Protein AF-A0A9Q1J9S3-F1 (afdb_monomer)

Solvent-accessible surface area (backbone atoms only — not comparable to full-atom values): 13781 Å² total; per-residue (Å²): 106,80,64,58,54,52,50,54,52,49,53,54,51,50,53,49,52,52,50,53,48,52,51,51,52,51,52,50,54,53,50,55,52,48,54,52,51,51,53,51,50,51,52,54,52,51,55,49,54,52,52,52,53,53,49,51,53,52,52,52,58,49,52,60,47,52,60,53,48,56,57,52,52,53,54,56,53,52,58,60,62,60,75,73,72,80,82,82,87,88,89,86,88,84,88,88,87,86,89,80,91,86,89,88,90,92,89,87,86,88,88,84,84,77,84,55,74,62,58,75,73,62,47,86,82,82,77,79,72,97,57,79,82,72,48,72,65,57,53,52,52,51,46,51,53,58,54,71,73,49,80,80,78,60,93,88,57,60,66,70,58,54,37,64,73,40,32,87,80,31,62,69,57,33,59,50,48,60,61,59,72,67,51,75,96,54,71,63,70,58,50,52,56,49,48,56,51,47,51,55,56,50,51,54,54,54,53,54,56,53,67,70,67,72,61,88,86,72,133

Secondary structure (DSSP, 8-state):
-HHHHHHHHHHHHHHHHHHHHHHHHHHHHHHHHHHHHHHHHHHHHHHHHHHHHHHHHHHHHHHHHHHHHHHHHHHHHHHHHHTT-----------------------------PPPTHHHHHGGGGS---SPPPPHHHHHHHHHHHHHTSPPPPTTS-HHHHHHHTTTT-HHHHHHHHHHTTS-S-THHHHHHHHHHHHHHHHHHHHHHHHHH------

Structure (mmCIF, N/CA/C/O backbone):
data_AF-A0A9Q1J9S3-F1
#
_entry.id   AF-A0A9Q1J9S3-F1
#
loop_
_atom_site.group_PDB
_atom_site.id
_atom_site.type_symbol
_atom_site.label_atom_id
_atom_site.label_alt_id
_atom_site.label_comp_id
_atom_site.label_asym_id
_atom_site.label_entity_id
_atom_site.label_seq_id
_atom_site.pdbx_PDB_ins_code
_atom_site.Cartn_x
_atom_site.Cartn_y
_atom_site.Cartn_z
_atom_site.occupancy
_atom_site.B_iso_or_equiv
_atom_site.auth_seq_id
_atom_site.auth_comp_id
_atom_site.auth_asym_id
_atom_site.auth_atom_id
_atom_site.pdbx_PDB_model_num
ATOM 1 N N . MET A 1 1 ? -24.410 -3.441 49.643 1.00 78.19 1 MET A N 1
ATOM 2 C CA . MET A 1 1 ? -23.092 -3.958 50.084 1.00 78.19 1 MET A CA 1
ATOM 3 C C . MET A 1 1 ? -22.566 -5.152 49.285 1.00 78.19 1 MET A C 1
ATOM 5 O O . MET A 1 1 ? -21.730 -4.930 48.429 1.00 78.19 1 MET A O 1
ATOM 9 N N . ARG A 1 2 ? -22.991 -6.417 49.484 1.00 89.06 2 ARG A N 1
ATOM 10 C CA . ARG A 1 2 ? -22.347 -7.553 48.763 1.00 89.06 2 ARG A CA 1
ATOM 11 C C . ARG A 1 2 ? -22.512 -7.532 47.234 1.00 89.06 2 ARG A C 1
ATOM 13 O O . ARG A 1 2 ? -21.641 -8.046 46.545 1.00 89.06 2 ARG A O 1
ATOM 20 N N . LYS A 1 3 ? -23.624 -6.993 46.719 1.00 91.06 3 LYS A N 1
ATOM 21 C CA . LYS A 1 3 ? -23.856 -6.846 45.270 1.00 91.06 3 LYS A CA 1
ATOM 22 C C . LYS A 1 3 ? -22.952 -5.764 44.672 1.00 91.06 3 LYS A C 1
ATOM 24 O O . LYS A 1 3 ? -22.181 -6.079 43.782 1.00 91.06 3 LYS A O 1
ATOM 29 N N . GLU A 1 4 ? -22.947 -4.574 45.270 1.00 92.06 4 GLU A N 1
ATOM 30 C CA . GLU A 1 4 ? -22.066 -3.457 44.880 1.00 92.06 4 GLU A CA 1
ATOM 31 C C . GLU A 1 4 ? -20.581 -3.845 44.886 1.00 92.06 4 GLU A C 1
ATOM 33 O O . GLU A 1 4 ? -19.854 -3.499 43.968 1.00 92.06 4 GLU A O 1
ATOM 38 N N . ILE A 1 5 ? -20.123 -4.622 45.877 1.00 93.38 5 ILE A N 1
ATOM 39 C CA . ILE A 1 5 ? -18.726 -5.090 45.917 1.00 93.38 5 ILE A CA 1
ATOM 40 C C . ILE A 1 5 ? -18.394 -5.971 44.702 1.00 93.38 5 ILE A C 1
ATOM 42 O O . ILE A 1 5 ? -17.305 -5.852 44.151 1.00 93.38 5 ILE A O 1
ATOM 46 N N . LYS A 1 6 ? -19.311 -6.847 44.273 1.00 95.50 6 LYS A N 1
ATOM 47 C CA . LYS A 1 6 ? -19.089 -7.701 43.094 1.00 95.50 6 LYS A CA 1
ATOM 48 C C . LYS A 1 6 ? -19.119 -6.906 41.792 1.00 95.50 6 LYS A C 1
ATOM 50 O O . LYS A 1 6 ? -18.375 -7.231 40.876 1.00 95.50 6 LYS A O 1
ATOM 55 N N . GLU A 1 7 ? -19.970 -5.893 41.727 1.00 95.25 7 GLU A N 1
ATOM 56 C CA . GLU A 1 7 ? -20.102 -5.011 40.569 1.00 95.25 7 GLU A CA 1
ATOM 57 C C . GLU A 1 7 ? -18.827 -4.189 40.368 1.00 95.25 7 GLU A C 1
ATOM 59 O O . GLU A 1 7 ? -18.196 -4.293 39.321 1.00 95.25 7 GLU A O 1
ATOM 64 N N . LEU A 1 8 ? -18.329 -3.553 41.433 1.00 94.25 8 LEU A N 1
ATOM 65 C CA . LEU A 1 8 ? -17.044 -2.849 41.417 1.00 94.25 8 LEU A CA 1
ATOM 66 C C . LEU A 1 8 ? -15.865 -3.774 41.077 1.00 94.25 8 LEU A C 1
ATOM 68 O O . LEU A 1 8 ? -14.929 -3.366 40.396 1.00 94.25 8 LEU A O 1
ATOM 72 N N . GLN A 1 9 ? -15.882 -5.033 41.527 1.00 95.06 9 GLN A N 1
ATOM 73 C CA . GLN A 1 9 ? -14.851 -6.006 41.145 1.00 95.06 9 GLN A CA 1
ATOM 74 C C . GLN A 1 9 ? -14.889 -6.344 39.649 1.00 95.06 9 GLN A C 1
ATOM 76 O O . GLN A 1 9 ? -13.830 -6.536 39.053 1.00 95.06 9 GLN A O 1
ATOM 81 N N . SER A 1 10 ? -16.080 -6.405 39.050 1.00 95.12 10 SER A N 1
ATOM 82 C CA . SER A 1 10 ? -16.244 -6.632 37.612 1.00 95.12 10 SER A CA 1
ATOM 83 C C . SER A 1 10 ? -15.748 -5.436 36.803 1.00 95.12 10 SER A C 1
ATOM 85 O O . SER A 1 10 ? -14.963 -5.623 35.878 1.00 95.12 10 SER A O 1
ATOM 87 N N . GLU A 1 11 ? -16.133 -4.219 37.195 1.00 96.31 11 GLU A N 1
ATOM 88 C CA . GLU A 1 11 ? -15.684 -2.976 36.551 1.00 96.31 11 GLU A CA 1
ATOM 89 C C . GLU A 1 11 ? -14.157 -2.830 36.610 1.00 96.31 11 GLU A C 1
ATOM 91 O O . GLU A 1 11 ? -13.514 -2.470 35.626 1.00 96.31 11 GLU A O 1
ATOM 96 N N . VAL A 1 12 ? -13.538 -3.189 37.740 1.00 96.25 12 VAL A N 1
ATOM 97 C CA . VAL A 1 12 ? -12.075 -3.165 37.884 1.00 96.25 12 VAL A CA 1
ATOM 98 C C . VAL A 1 12 ? -11.383 -4.159 36.945 1.00 96.25 12 VAL A C 1
ATOM 100 O O . VAL A 1 12 ? -10.305 -3.852 36.432 1.00 96.25 12 VAL A O 1
ATOM 103 N N . GLU A 1 13 ? -11.945 -5.348 36.716 1.00 96.19 13 GLU A N 1
ATOM 104 C CA . GLU A 1 13 ? -11.368 -6.303 35.759 1.00 96.19 13 GLU A CA 1
ATOM 105 C C . GLU A 1 13 ? -11.588 -5.875 34.305 1.00 96.19 13 GLU A C 1
ATOM 107 O O . GLU A 1 13 ? -10.675 -6.014 33.489 1.00 96.19 13 GLU A O 1
ATOM 112 N N . GLU A 1 14 ? -12.734 -5.273 33.993 1.00 96.50 14 GLU A N 1
ATOM 113 C CA . GLU A 1 14 ? -12.995 -4.685 32.679 1.00 96.50 14 GLU A CA 1
ATOM 114 C C . GLU A 1 14 ? -11.998 -3.565 32.367 1.00 96.50 14 GLU A C 1
ATOM 116 O O . GLU A 1 14 ? -11.321 -3.608 31.340 1.00 96.50 14 GLU A O 1
ATOM 121 N N . TRP A 1 15 ? -11.792 -2.630 33.298 1.00 95.56 15 TRP A N 1
ATOM 122 C CA . TRP A 1 15 ? -10.817 -1.549 33.130 1.00 95.56 15 TRP A CA 1
ATOM 123 C C . TRP A 1 15 ? -9.380 -2.065 33.027 1.00 95.56 15 TRP A C 1
ATOM 125 O O . TRP A 1 15 ? -8.554 -1.489 32.316 1.00 95.56 15 TRP A O 1
ATOM 135 N N . LYS A 1 16 ? -9.046 -3.173 33.699 1.00 96.31 16 LYS A N 1
ATOM 136 C CA . LYS A 1 16 ? -7.740 -3.826 33.522 1.00 96.31 16 LYS A CA 1
ATOM 137 C C . LYS A 1 16 ? -7.588 -4.414 32.124 1.00 96.31 16 LYS A C 1
ATOM 139 O O . LYS A 1 16 ? -6.506 -4.294 31.549 1.00 96.31 16 LYS A O 1
ATOM 144 N N . GLU A 1 17 ? -8.614 -5.069 31.591 1.00 96.56 17 GLU A N 1
ATOM 145 C CA . GLU A 1 17 ? -8.604 -5.609 30.227 1.00 96.56 17 GLU A CA 1
ATOM 146 C C . GLU A 1 17 ? -8.525 -4.491 29.183 1.00 96.56 17 GLU A C 1
ATOM 148 O O . GLU A 1 17 ? -7.692 -4.562 28.274 1.00 96.56 17 GLU A O 1
ATOM 153 N N . GLU A 1 18 ? -9.298 -3.421 29.364 1.00 95.50 18 GLU A N 1
ATOM 154 C CA . GLU A 1 18 ? -9.275 -2.238 28.505 1.00 95.50 18 GLU A CA 1
ATOM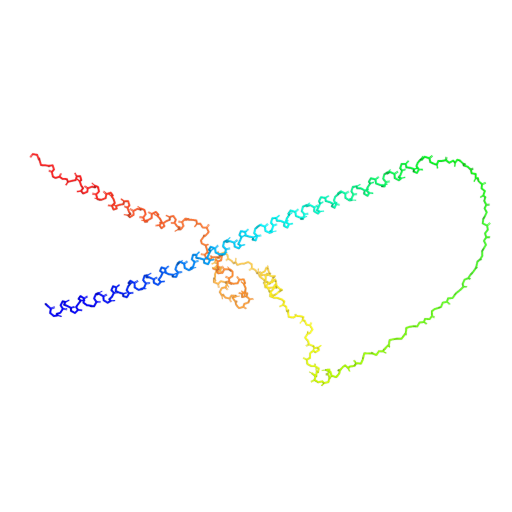 155 C C . GLU A 1 18 ? -7.893 -1.572 28.516 1.00 95.50 18 GLU A C 1
ATOM 157 O O . GLU A 1 18 ? -7.290 -1.358 27.463 1.00 95.50 18 GLU A O 1
ATOM 162 N N . TYR A 1 19 ? -7.303 -1.375 29.697 1.00 92.88 19 TYR A N 1
ATOM 163 C CA . TYR A 1 19 ? -5.947 -0.843 29.825 1.00 92.88 19 TYR A CA 1
ATOM 164 C C . TYR A 1 19 ? -4.891 -1.748 29.167 1.00 92.88 19 TYR A C 1
ATOM 166 O O . TYR A 1 19 ? -3.978 -1.274 28.482 1.00 92.88 19 TYR A O 1
ATOM 174 N N . ARG A 1 20 ? -4.993 -3.076 29.337 1.00 96.69 20 ARG A N 1
ATOM 175 C CA . ARG A 1 20 ? -4.100 -4.037 28.660 1.00 96.69 20 ARG A CA 1
ATOM 176 C C . ARG A 1 20 ? -4.254 -3.950 27.146 1.00 96.69 20 ARG A C 1
ATOM 178 O O . ARG A 1 20 ? -3.252 -4.034 26.432 1.00 96.69 20 ARG A O 1
ATOM 185 N N . PHE A 1 21 ? -5.482 -3.807 26.657 1.00 96.06 21 PHE A N 1
ATOM 186 C CA . PHE A 1 21 ? -5.765 -3.654 25.240 1.00 96.06 21 PHE A CA 1
ATOM 187 C C . PHE A 1 21 ? -5.155 -2.365 24.695 1.00 96.06 21 PHE A C 1
ATOM 189 O O . PHE A 1 21 ? -4.379 -2.429 23.741 1.00 96.06 21 PHE A O 1
ATOM 196 N N . GLU A 1 22 ? -5.399 -1.230 25.346 1.00 93.31 22 GLU A N 1
ATOM 197 C CA . GLU A 1 22 ? -4.837 0.058 24.946 1.00 93.31 22 GLU A CA 1
ATOM 198 C C . GLU A 1 22 ? -3.302 0.012 24.919 1.00 93.31 22 GLU A C 1
ATOM 200 O O . GLU A 1 22 ? -2.667 0.438 23.951 1.00 93.31 22 GLU A O 1
ATOM 205 N N . LYS A 1 23 ? -2.679 -0.601 25.933 1.00 94.75 23 LYS A N 1
ATOM 206 C CA . LYS A 1 23 ? -1.223 -0.784 25.985 1.00 94.75 23 LYS A CA 1
ATOM 207 C C . LYS A 1 23 ? -0.701 -1.620 24.814 1.00 94.75 23 LYS A C 1
ATOM 209 O O . LYS A 1 23 ? 0.323 -1.261 24.232 1.00 94.75 23 LYS A O 1
ATOM 214 N N . ARG A 1 24 ? -1.388 -2.708 24.441 1.00 95.50 24 ARG A N 1
ATOM 215 C CA . ARG A 1 24 ? -1.025 -3.518 23.261 1.00 95.50 24 ARG A CA 1
ATOM 216 C C . ARG A 1 24 ? -1.111 -2.698 21.977 1.00 95.50 24 ARG A C 1
ATOM 218 O O . ARG A 1 24 ? -0.186 -2.763 21.171 1.00 95.50 24 ARG A O 1
ATOM 225 N N . GLN A 1 25 ? -2.167 -1.900 21.814 1.00 90.31 25 GLN A N 1
ATOM 226 C CA . GLN A 1 25 ? -2.320 -1.036 20.640 1.00 90.31 25 GLN A CA 1
ATOM 227 C C . GLN A 1 25 ? -1.216 0.021 20.566 1.00 90.31 25 GLN A C 1
ATOM 229 O O . GLN A 1 25 ? -0.595 0.185 19.518 1.00 90.31 25 GLN A O 1
ATOM 234 N N . ARG A 1 26 ? -0.889 0.674 21.688 1.00 94.12 26 ARG A N 1
ATOM 235 C CA . ARG A 1 26 ? 0.220 1.640 21.749 1.00 94.12 26 ARG A CA 1
ATOM 236 C C . ARG A 1 26 ? 1.560 1.002 21.392 1.00 94.12 26 ARG A C 1
ATOM 238 O O . ARG A 1 26 ? 2.310 1.579 20.613 1.00 94.12 26 ARG A O 1
ATOM 245 N N . ILE A 1 27 ? 1.862 -0.187 21.920 1.00 94.75 27 ILE A N 1
ATOM 246 C CA . ILE A 1 27 ? 3.102 -0.910 21.588 1.00 94.75 27 ILE A CA 1
ATOM 247 C C . ILE A 1 27 ? 3.155 -1.231 20.093 1.00 94.75 27 ILE A C 1
ATOM 249 O O . ILE A 1 27 ? 4.186 -1.014 19.459 1.00 94.75 27 ILE A O 1
ATOM 253 N N . LYS A 1 28 ? 2.042 -1.702 19.522 1.00 95.50 28 LYS A N 1
ATOM 254 C CA . LYS A 1 28 ? 1.954 -1.996 18.092 1.00 95.50 28 LYS A CA 1
ATOM 255 C C . LYS A 1 28 ? 2.222 -0.745 17.249 1.00 95.50 28 LYS A C 1
ATOM 257 O O . LYS A 1 28 ? 3.099 -0.782 16.395 1.00 95.50 28 LYS A O 1
ATOM 262 N N . ALA A 1 29 ? 1.569 0.372 17.568 1.00 93.62 29 ALA A N 1
ATOM 263 C CA . ALA A 1 29 ? 1.769 1.645 16.876 1.00 93.62 29 ALA A CA 1
ATOM 264 C C . ALA A 1 29 ? 3.219 2.159 16.977 1.00 93.62 29 ALA A C 1
ATOM 266 O O . ALA A 1 29 ? 3.768 2.684 16.011 1.00 93.62 29 ALA A O 1
ATOM 267 N N . VAL A 1 30 ? 3.874 1.989 18.132 1.00 96.56 30 VAL A N 1
ATOM 268 C CA . VAL A 1 30 ? 5.287 2.368 18.312 1.00 96.56 30 VAL A CA 1
ATOM 269 C C . VAL A 1 30 ? 6.217 1.510 17.449 1.00 96.56 30 VAL A C 1
ATOM 271 O O . VAL A 1 30 ? 7.183 2.037 16.894 1.00 96.56 30 VAL A O 1
ATOM 274 N N . ASN A 1 31 ? 5.938 0.211 17.318 1.00 94.50 31 ASN A N 1
ATOM 275 C CA . ASN A 1 31 ? 6.712 -0.680 16.452 1.00 94.50 31 ASN A CA 1
ATOM 276 C C . ASN A 1 31 ? 6.507 -0.341 14.971 1.00 94.50 31 ASN A C 1
ATOM 278 O O . ASN A 1 31 ? 7.490 -0.168 14.259 1.00 94.50 31 ASN A O 1
ATOM 282 N N . GLU A 1 32 ? 5.265 -0.131 14.536 1.00 96.06 32 GLU A N 1
ATOM 283 C CA . GLU A 1 32 ? 4.953 0.304 13.166 1.00 96.06 32 GLU A CA 1
ATOM 284 C C . GLU A 1 32 ? 5.656 1.633 12.825 1.00 96.06 32 GLU A C 1
ATOM 286 O O . GLU A 1 32 ? 6.234 1.794 11.749 1.00 96.06 32 GLU A O 1
ATOM 291 N N . LEU A 1 33 ? 5.704 2.581 13.770 1.00 95.00 33 LEU A N 1
ATOM 292 C CA . LEU A 1 33 ? 6.426 3.843 13.587 1.00 95.00 33 LEU A CA 1
ATOM 293 C C . LEU A 1 33 ? 7.944 3.641 13.458 1.00 95.00 33 LEU A C 1
ATOM 295 O O . LEU A 1 33 ? 8.606 4.378 12.723 1.00 95.00 33 LEU A O 1
ATOM 299 N N . ARG A 1 34 ? 8.516 2.677 14.187 1.00 95.06 34 ARG A N 1
ATOM 300 C CA . ARG A 1 34 ? 9.938 2.320 14.076 1.00 95.06 34 ARG A CA 1
ATOM 301 C C . ARG A 1 34 ? 10.242 1.752 12.694 1.00 95.06 34 ARG A C 1
ATOM 303 O O . ARG A 1 34 ? 11.163 2.246 12.051 1.00 95.06 34 ARG A O 1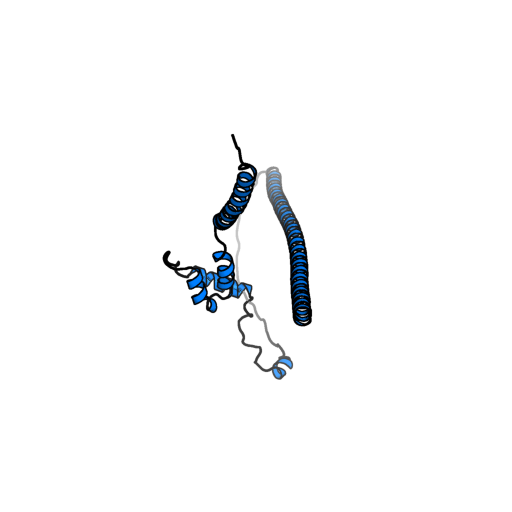
ATOM 310 N N . GLU A 1 35 ? 9.446 0.794 12.232 1.00 96.50 35 GLU A N 1
ATOM 311 C CA . GLU A 1 35 ? 9.588 0.199 10.898 1.00 96.50 35 GLU A CA 1
ATOM 312 C C . GLU A 1 35 ? 9.512 1.276 9.808 1.00 96.50 35 GLU A C 1
ATOM 314 O O . GLU A 1 35 ? 10.353 1.335 8.911 1.00 96.50 35 GLU A O 1
ATOM 319 N N . TRP A 1 36 ? 8.570 2.214 9.930 1.00 94.56 36 TRP A N 1
ATOM 320 C CA . TRP A 1 36 ? 8.443 3.311 8.974 1.00 94.56 36 TRP A CA 1
ATOM 321 C C . TRP A 1 36 ? 9.656 4.254 8.976 1.00 94.56 36 TRP A C 1
ATOM 323 O O . TRP A 1 36 ? 10.090 4.723 7.921 1.00 94.56 36 TRP A O 1
ATOM 333 N N . LYS A 1 37 ? 10.255 4.511 10.147 1.00 94.81 37 LYS A N 1
ATOM 334 C CA . LYS A 1 37 ? 11.500 5.291 10.251 1.00 94.81 37 LYS A CA 1
ATOM 335 C C . LYS A 1 37 ? 12.674 4.584 9.582 1.00 94.81 37 LYS A C 1
ATOM 337 O O . LYS A 1 37 ? 13.456 5.247 8.902 1.00 94.81 37 LYS A O 1
ATOM 342 N N . GLU A 1 38 ? 12.791 3.272 9.758 1.00 97.06 38 GLU A N 1
ATOM 343 C CA . GLU A 1 38 ? 13.818 2.460 9.098 1.00 97.06 38 GLU A CA 1
ATOM 344 C C . GLU A 1 38 ? 13.643 2.500 7.577 1.00 97.06 38 GLU A C 1
ATOM 346 O O . GLU A 1 38 ? 14.587 2.815 6.854 1.00 97.06 38 GLU A O 1
ATOM 351 N N . MET A 1 39 ? 12.414 2.317 7.086 1.00 95.19 39 MET A N 1
ATOM 352 C CA . MET A 1 39 ? 12.106 2.442 5.660 1.00 95.19 39 MET A CA 1
ATOM 353 C C . MET A 1 39 ? 12.457 3.826 5.105 1.00 95.19 39 MET A C 1
ATOM 355 O O . MET A 1 39 ? 13.058 3.931 4.036 1.00 95.19 39 MET A O 1
ATOM 359 N N . ASN A 1 40 ? 12.109 4.899 5.818 1.00 95.38 40 ASN A N 1
ATOM 360 C CA . ASN A 1 40 ? 12.420 6.251 5.365 1.00 95.38 40 ASN A CA 1
ATOM 361 C C . ASN A 1 40 ? 13.935 6.505 5.317 1.00 95.38 40 ASN A C 1
ATOM 363 O O . ASN A 1 40 ? 14.422 7.153 4.392 1.00 95.38 40 ASN A O 1
ATOM 367 N N . ASN A 1 41 ? 14.695 5.955 6.269 1.00 96.81 41 ASN A N 1
ATOM 368 C CA . ASN A 1 41 ? 16.155 6.014 6.239 1.00 96.81 41 ASN A CA 1
ATOM 369 C C . ASN A 1 41 ? 16.715 5.329 4.980 1.00 96.81 41 ASN A C 1
ATOM 371 O O . ASN A 1 41 ? 17.492 5.944 4.247 1.00 96.81 41 ASN A O 1
ATOM 375 N N . LEU A 1 42 ? 16.241 4.118 4.667 1.00 96.69 42 LEU A N 1
ATOM 376 C CA . LEU A 1 42 ? 16.642 3.393 3.457 1.00 96.69 42 LEU A CA 1
ATOM 377 C C . LEU A 1 42 ? 16.313 4.174 2.178 1.00 96.69 42 LEU A C 1
ATOM 379 O O . LEU A 1 42 ? 17.134 4.234 1.265 1.00 96.69 42 LEU A O 1
ATOM 383 N N . ILE A 1 43 ? 15.145 4.824 2.114 1.00 94.69 43 ILE A N 1
ATOM 384 C CA . ILE A 1 43 ? 14.760 5.677 0.977 1.00 94.69 43 ILE A CA 1
ATOM 385 C C . ILE A 1 43 ? 15.739 6.843 0.808 1.00 94.69 43 ILE A C 1
ATOM 387 O O . ILE A 1 43 ? 16.117 7.171 -0.318 1.00 94.69 43 ILE A O 1
ATOM 391 N N . VAL A 1 44 ? 16.153 7.480 1.905 1.00 94.62 44 VAL A N 1
ATOM 392 C CA . VAL A 1 44 ? 17.138 8.570 1.863 1.00 94.62 44 VAL A CA 1
ATOM 393 C C . VAL A 1 44 ? 18.487 8.061 1.351 1.00 94.62 44 VAL A C 1
ATOM 395 O O . VAL A 1 44 ? 19.069 8.697 0.473 1.00 94.62 44 VAL A O 1
ATOM 398 N N . GLN A 1 45 ? 18.951 6.899 1.820 1.00 93.50 45 GLN A N 1
ATOM 399 C CA . GLN A 1 45 ? 20.195 6.288 1.334 1.00 93.50 45 GLN A CA 1
ATOM 400 C C . GLN A 1 45 ? 20.134 5.968 -0.166 1.00 93.50 45 GLN A C 1
ATOM 402 O O . GLN A 1 45 ? 21.036 6.347 -0.910 1.00 93.50 45 GLN A O 1
ATOM 407 N N . LEU A 1 46 ? 19.045 5.348 -0.627 1.00 95.19 46 LEU A N 1
ATOM 408 C CA . LEU A 1 46 ? 18.808 5.046 -2.044 1.00 95.19 46 LEU A CA 1
ATOM 409 C C . LEU A 1 46 ? 18.806 6.303 -2.920 1.00 95.19 46 LEU A C 1
ATOM 411 O O . LEU A 1 46 ? 19.384 6.312 -4.003 1.00 95.19 46 LEU A O 1
ATOM 415 N N . LYS A 1 47 ? 18.181 7.391 -2.460 1.00 91.81 47 LYS A N 1
ATOM 416 C CA . LYS A 1 47 ? 18.217 8.672 -3.184 1.00 91.81 47 LYS A CA 1
ATOM 417 C C . LYS A 1 47 ? 19.640 9.226 -3.287 1.00 91.81 47 LYS A C 1
ATOM 419 O O . LYS A 1 47 ? 19.991 9.783 -4.325 1.00 91.81 47 LYS A O 1
ATOM 424 N N . GLY A 1 48 ? 20.449 9.051 -2.242 1.00 92.88 48 GLY A N 1
ATOM 425 C CA . GLY A 1 48 ? 21.865 9.418 -2.242 1.00 92.88 48 GLY A CA 1
ATOM 426 C C . GLY A 1 48 ? 22.659 8.663 -3.309 1.00 92.88 48 GLY A C 1
ATOM 427 O O . GLY A 1 48 ? 23.286 9.291 -4.161 1.00 92.88 48 GLY A O 1
ATOM 428 N N . THR A 1 49 ? 22.559 7.332 -3.331 1.00 94.44 49 THR A N 1
ATOM 429 C CA . THR A 1 49 ? 23.302 6.498 -4.293 1.00 94.44 49 THR A CA 1
ATOM 430 C C . THR A 1 49 ? 22.875 6.750 -5.738 1.00 94.44 49 THR A C 1
ATOM 432 O O . THR A 1 49 ? 23.714 6.802 -6.635 1.00 94.44 49 THR A O 1
ATOM 435 N N . VAL A 1 50 ? 21.586 6.996 -5.990 1.00 95.94 50 VAL A N 1
ATOM 436 C CA . VAL A 1 50 ? 21.109 7.412 -7.320 1.00 95.94 50 VAL A CA 1
ATOM 437 C C . VAL A 1 50 ? 21.734 8.746 -7.738 1.00 95.94 50 VAL A C 1
ATOM 439 O O . VAL A 1 50 ? 22.132 8.897 -8.893 1.00 95.94 50 VAL A O 1
ATOM 442 N N . GLY A 1 51 ? 21.871 9.701 -6.815 1.00 92.00 51 GLY A N 1
ATOM 443 C CA . GLY A 1 51 ? 22.545 10.975 -7.075 1.00 92.00 51 GLY A CA 1
ATOM 444 C C . GLY A 1 51 ? 24.022 10.805 -7.449 1.00 92.00 51 GLY A C 1
ATOM 445 O O . GLY A 1 51 ? 24.501 11.453 -8.386 1.00 92.00 51 GLY A O 1
ATOM 446 N N . GLU A 1 52 ? 24.729 9.898 -6.773 1.00 94.00 52 GLU A N 1
ATOM 447 C CA . GLU A 1 52 ? 26.118 9.543 -7.090 1.00 94.00 52 GLU A CA 1
ATOM 448 C C . GLU A 1 52 ? 26.239 8.919 -8.484 1.00 94.00 52 GLU A C 1
ATOM 450 O O . GLU A 1 52 ? 27.044 9.378 -9.299 1.00 94.00 52 GLU A O 1
ATOM 455 N N . LEU A 1 53 ? 25.387 7.941 -8.805 1.00 91.69 53 LEU A N 1
ATOM 456 C CA . LEU A 1 53 ? 25.362 7.299 -10.123 1.00 91.69 53 LEU A CA 1
ATOM 457 C C . LEU A 1 53 ? 25.048 8.301 -11.242 1.00 91.69 53 LEU A C 1
ATOM 459 O O . LEU A 1 53 ? 25.713 8.305 -12.277 1.00 91.69 53 LEU A O 1
ATOM 463 N N . GLN A 1 54 ? 24.089 9.205 -11.029 1.00 91.38 54 GLN A N 1
ATOM 464 C CA . GLN A 1 54 ? 23.783 10.272 -11.986 1.00 91.38 54 GLN A CA 1
ATOM 465 C C . GLN A 1 54 ? 24.960 11.239 -12.181 1.00 91.38 54 GLN A C 1
ATOM 467 O O . GLN A 1 54 ? 25.171 11.740 -13.285 1.00 91.38 54 GLN A O 1
ATOM 472 N N . SER A 1 55 ? 25.733 11.513 -11.127 1.00 90.25 55 SER A N 1
ATOM 473 C CA . SER A 1 55 ? 26.943 12.336 -11.208 1.00 90.25 55 SER A CA 1
ATOM 474 C C . SER A 1 55 ? 28.029 11.657 -12.041 1.00 90.25 55 SER A C 1
ATOM 476 O O . SER A 1 55 ? 28.597 12.285 -12.934 1.00 90.25 55 SER A O 1
ATOM 478 N N . LEU A 1 56 ? 28.273 10.363 -11.808 1.00 90.44 56 LEU A N 1
ATOM 479 C CA . LEU A 1 56 ? 29.229 9.577 -12.592 1.00 90.44 56 LEU A CA 1
ATOM 480 C C . LEU A 1 56 ? 28.831 9.501 -14.067 1.00 90.44 56 LEU A C 1
ATOM 482 O O . LEU A 1 56 ? 29.678 9.699 -14.934 1.00 90.44 56 LEU A O 1
ATOM 486 N N . LEU A 1 57 ? 27.543 9.308 -14.358 1.00 89.31 57 LEU A N 1
ATOM 487 C CA . LEU A 1 57 ? 27.046 9.290 -15.731 1.00 89.31 57 LEU A CA 1
ATOM 488 C C . LEU A 1 57 ? 27.274 10.634 -16.443 1.00 89.31 57 LEU A C 1
ATOM 490 O O . LEU A 1 57 ? 27.710 10.653 -17.592 1.00 89.31 57 LEU A O 1
ATOM 494 N N . ARG A 1 58 ? 27.047 11.764 -15.755 1.00 90.38 58 ARG A N 1
ATOM 495 C CA . ARG A 1 58 ? 27.342 13.101 -16.301 1.00 90.38 58 ARG A CA 1
ATOM 496 C C . ARG A 1 58 ? 28.832 13.296 -16.580 1.00 90.38 58 ARG A C 1
ATOM 498 O O . ARG A 1 58 ? 29.170 13.797 -17.645 1.00 90.38 58 ARG A O 1
ATOM 505 N N . LYS A 1 59 ? 29.706 12.868 -15.664 1.00 86.88 59 LYS A N 1
ATOM 506 C CA . LYS A 1 59 ? 31.169 12.947 -15.834 1.00 86.88 59 LYS A CA 1
ATOM 507 C C . LYS A 1 59 ? 31.670 12.076 -16.993 1.00 86.88 59 LYS A C 1
ATOM 509 O O . LYS A 1 59 ? 32.540 12.496 -17.744 1.00 86.88 59 LYS A O 1
ATOM 514 N N . GLY A 1 60 ? 31.099 10.884 -17.171 1.00 82.06 60 GLY A N 1
ATOM 515 C CA . GLY A 1 60 ? 31.406 10.024 -18.318 1.00 82.06 60 GLY A CA 1
ATOM 516 C C . GLY A 1 60 ? 30.952 10.634 -19.647 1.00 82.06 60 GLY A C 1
ATOM 517 O O . GLY A 1 60 ? 31.676 10.572 -20.636 1.00 82.06 60 GLY A O 1
ATOM 518 N N . ALA A 1 61 ? 29.786 11.289 -19.663 1.00 78.88 61 ALA A N 1
ATOM 519 C CA . ALA A 1 61 ? 29.276 11.975 -20.850 1.00 78.88 61 ALA A CA 1
ATOM 520 C C . ALA A 1 61 ? 30.115 13.202 -21.254 1.00 78.88 61 ALA A C 1
ATOM 522 O O . ALA A 1 61 ? 30.192 13.513 -22.441 1.00 78.88 61 ALA A O 1
ATOM 523 N N . THR A 1 62 ? 30.742 13.897 -20.297 1.00 74.56 62 THR A N 1
ATOM 524 C CA . THR A 1 62 ? 31.666 15.005 -20.591 1.00 74.56 62 THR A CA 1
ATOM 525 C C . THR A 1 62 ? 33.026 14.498 -21.062 1.00 74.56 62 THR A C 1
ATOM 527 O O . THR A 1 62 ? 33.504 14.968 -22.087 1.00 74.56 62 THR A O 1
ATOM 530 N N . ALA A 1 63 ? 33.590 13.478 -20.408 1.00 73.25 63 ALA A N 1
ATOM 531 C CA . ALA A 1 63 ? 34.865 12.885 -20.822 1.00 73.25 63 ALA A CA 1
ATOM 532 C C . ALA A 1 63 ? 34.788 12.259 -22.229 1.00 73.25 63 ALA A C 1
ATOM 534 O O . ALA A 1 63 ? 35.693 12.412 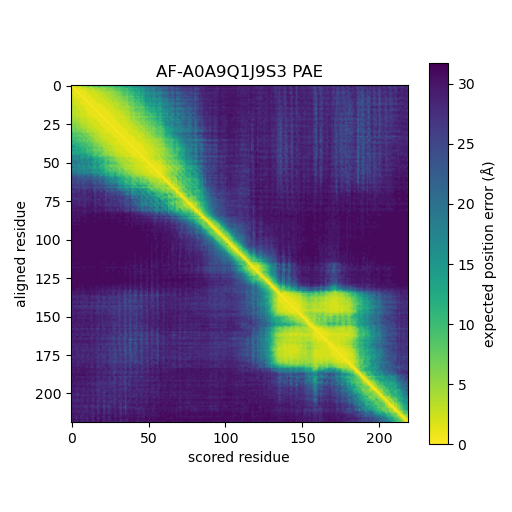-23.039 1.00 73.25 63 ALA A O 1
ATOM 535 N N . GLY A 1 64 ? 33.667 11.610 -22.568 1.00 71.12 64 GLY A N 1
ATOM 536 C CA . GLY A 1 64 ? 33.439 11.087 -23.920 1.00 71.12 64 GLY A CA 1
ATOM 537 C C . GLY A 1 64 ? 33.267 12.168 -24.997 1.00 71.12 64 GLY A C 1
ATOM 538 O O . GLY A 1 64 ? 33.396 11.863 -26.181 1.00 71.12 64 GLY A O 1
ATOM 539 N N . ARG A 1 65 ? 32.969 13.417 -24.609 1.00 66.31 65 ARG A N 1
ATOM 540 C CA . ARG A 1 65 ? 32.911 14.566 -25.522 1.00 66.31 65 ARG A CA 1
ATOM 541 C C . ARG A 1 65 ? 34.302 15.151 -25.763 1.00 66.31 65 ARG A C 1
ATOM 543 O O . ARG A 1 65 ? 34.608 15.426 -26.913 1.00 66.31 65 ARG A O 1
ATOM 550 N N . GLU A 1 66 ? 35.128 15.261 -24.722 1.00 62.56 66 GLU A N 1
ATOM 551 C CA . GLU A 1 66 ? 36.534 15.693 -24.833 1.00 62.56 66 GLU A CA 1
ATOM 552 C C . GLU A 1 66 ? 37.334 14.753 -25.746 1.00 62.56 66 GLU A C 1
ATOM 554 O O . GLU A 1 66 ? 37.904 15.208 -26.727 1.00 62.56 66 GLU A O 1
ATOM 559 N N . ILE A 1 67 ? 37.238 13.432 -25.545 1.00 62.50 67 ILE A N 1
ATOM 560 C CA . ILE A 1 67 ? 37.943 12.443 -26.388 1.00 62.50 67 ILE A CA 1
ATOM 561 C C . ILE A 1 67 ? 37.528 12.528 -27.871 1.00 62.50 67 ILE A C 1
ATOM 563 O O . ILE A 1 67 ? 38.329 12.261 -28.764 1.00 62.50 67 ILE A O 1
ATOM 567 N N . ARG A 1 68 ? 36.265 12.878 -28.157 1.00 61.72 68 ARG A N 1
ATOM 568 C CA . ARG A 1 68 ? 35.780 13.045 -29.537 1.00 61.72 68 ARG A CA 1
ATOM 569 C C . ARG A 1 68 ? 36.357 14.302 -30.189 1.00 61.72 68 ARG A C 1
ATOM 571 O O . ARG A 1 68 ? 36.657 14.267 -31.374 1.00 61.72 68 ARG A O 1
ATOM 578 N N . GLN A 1 69 ? 36.495 15.370 -29.413 1.00 60.09 69 GLN A N 1
ATOM 579 C CA . GLN A 1 69 ? 37.018 16.649 -29.876 1.00 60.09 69 GLN A CA 1
ATOM 580 C C . GLN A 1 69 ? 38.528 16.552 -30.149 1.00 60.09 69 GLN A C 1
ATOM 582 O O . GLN A 1 69 ? 38.977 16.965 -31.211 1.00 60.09 69 GLN A O 1
ATOM 587 N N . ASP A 1 70 ? 39.269 15.843 -29.290 1.00 63.62 70 ASP A N 1
ATOM 588 C CA . ASP A 1 70 ? 40.696 15.563 -29.497 1.00 63.62 70 ASP A CA 1
ATOM 589 C C . ASP A 1 70 ? 40.962 14.729 -30.774 1.00 63.62 70 ASP A C 1
ATOM 591 O O . ASP A 1 70 ? 41.974 14.923 -31.442 1.00 63.62 70 ASP A O 1
ATOM 595 N N . MET A 1 71 ? 40.060 13.809 -31.160 1.00 59.09 71 MET A N 1
ATOM 596 C CA . MET A 1 71 ? 40.170 13.061 -32.431 1.00 59.09 71 MET A CA 1
ATOM 597 C C . MET A 1 71 ? 39.883 13.922 -33.671 1.00 59.09 71 MET A C 1
ATOM 599 O O . MET A 1 71 ? 40.433 13.639 -34.736 1.00 59.09 71 MET A O 1
ATOM 603 N N . GLU A 1 72 ? 39.027 14.941 -33.557 1.00 59.94 72 GLU A N 1
ATOM 604 C CA . GLU A 1 72 ? 38.742 15.886 -34.646 1.00 59.94 72 GLU A CA 1
ATOM 605 C C . GLU A 1 72 ? 39.920 16.865 -34.833 1.00 59.94 72 GLU A C 1
ATOM 607 O O . GLU A 1 72 ? 40.374 17.047 -35.965 1.00 59.94 72 GLU A O 1
ATOM 612 N N . ASP A 1 73 ? 40.510 17.369 -33.744 1.00 53.97 73 ASP A N 1
ATOM 613 C CA . ASP A 1 73 ? 41.659 18.290 -33.781 1.00 53.97 73 ASP A CA 1
ATOM 614 C C . ASP A 1 73 ? 42.945 17.624 -34.321 1.00 53.97 73 ASP A C 1
ATOM 616 O O . ASP A 1 73 ? 43.672 18.233 -35.110 1.00 53.97 73 ASP A O 1
ATOM 620 N N . VAL A 1 74 ? 43.195 16.343 -34.003 1.00 59.84 74 VAL A N 1
ATOM 621 C CA . VAL A 1 74 ? 44.328 15.578 -34.575 1.00 59.84 74 VAL A CA 1
ATOM 622 C C . VAL A 1 74 ? 44.206 15.448 -36.100 1.00 59.84 74 VAL A C 1
ATOM 624 O O . VAL A 1 74 ? 45.208 15.557 -36.807 1.00 59.84 74 VAL A O 1
ATOM 627 N N . SER A 1 75 ? 42.986 15.288 -36.625 1.00 59.25 75 SER A N 1
ATOM 628 C CA . SER A 1 75 ? 42.751 15.168 -38.071 1.00 59.25 75 SER A CA 1
ATOM 629 C C . SER A 1 75 ? 42.928 16.494 -38.830 1.00 59.25 75 SER A C 1
ATOM 631 O O . SER A 1 75 ? 43.423 16.504 -39.960 1.00 59.25 75 SER A O 1
ATOM 633 N N . GLU A 1 76 ? 42.587 17.631 -38.210 1.00 57.00 76 GLU A N 1
ATOM 634 C CA . GLU A 1 76 ? 42.832 18.955 -38.796 1.00 57.00 76 GLU A CA 1
ATOM 635 C C . GLU A 1 76 ? 44.323 19.324 -38.786 1.00 57.00 76 GLU A C 1
ATOM 637 O O . GLU A 1 76 ? 44.811 19.990 -39.706 1.00 57.00 76 GLU A O 1
ATOM 642 N N . GLU A 1 77 ? 45.065 18.882 -37.773 1.00 58.16 77 GLU A N 1
ATOM 643 C CA . GLU A 1 77 ? 46.495 19.150 -37.639 1.00 58.16 77 GLU A CA 1
ATOM 644 C C . GLU A 1 77 ? 47.347 18.275 -38.578 1.00 58.16 77 GLU A C 1
ATOM 646 O O . GLU A 1 77 ? 48.308 18.776 -39.171 1.00 58.16 77 GLU A O 1
ATOM 651 N N . GLU A 1 78 ? 46.948 17.019 -38.821 1.00 59.19 78 GLU A N 1
ATOM 652 C CA . GLU A 1 78 ? 47.534 16.156 -39.861 1.00 59.19 78 GLU A CA 1
ATOM 653 C C . GLU A 1 78 ? 47.309 16.729 -41.275 1.00 59.19 78 GLU A C 1
ATOM 655 O O . GLU A 1 78 ? 48.241 16.781 -42.084 1.00 59.19 78 GLU A O 1
ATOM 660 N N . MET A 1 79 ? 46.114 17.267 -41.560 1.00 54.88 79 MET A N 1
ATOM 661 C CA . MET A 1 79 ? 45.794 17.883 -42.856 1.00 54.88 79 MET A CA 1
ATOM 662 C C . MET A 1 79 ? 46.600 19.170 -43.124 1.00 54.88 79 MET A C 1
ATOM 664 O O . MET A 1 79 ? 46.993 19.428 -44.263 1.00 54.88 79 MET A O 1
ATOM 668 N N . ARG A 1 80 ? 46.912 19.962 -42.087 1.00 58.62 80 ARG A N 1
ATOM 669 C CA . ARG A 1 80 ? 47.759 21.171 -42.196 1.00 58.62 80 ARG A CA 1
ATOM 670 C C . ARG A 1 80 ? 49.235 20.852 -42.439 1.00 58.62 80 ARG A C 1
ATOM 672 O O . ARG A 1 80 ? 49.926 21.625 -43.106 1.00 58.62 80 ARG A O 1
ATOM 679 N N . GLN A 1 81 ? 49.726 19.726 -41.924 1.00 57.00 81 GLN A N 1
ATOM 680 C CA . GLN A 1 81 ? 51.116 19.299 -42.115 1.00 57.00 81 GLN A CA 1
ATOM 681 C C . GLN A 1 81 ? 51.364 18.730 -43.522 1.00 57.00 81 GLN A C 1
ATOM 683 O O . GLN A 1 81 ? 52.463 18.875 -44.059 1.00 57.00 81 GLN A O 1
ATOM 688 N N . GLN A 1 82 ? 50.341 18.159 -44.164 1.00 53.41 82 GLN A N 1
ATOM 689 C CA . GLN A 1 82 ? 50.462 17.564 -45.499 1.00 53.41 82 GLN A CA 1
ATOM 690 C C . GLN A 1 82 ? 50.474 18.605 -46.639 1.00 53.41 82 GLN A C 1
ATOM 692 O O . GLN A 1 82 ? 51.075 18.368 -47.683 1.00 53.41 82 GLN A O 1
ATOM 697 N N . THR A 1 83 ? 49.912 19.799 -46.425 1.00 42.28 83 THR A N 1
ATOM 698 C CA . THR A 1 83 ? 49.906 20.906 -47.404 1.00 42.28 83 THR A CA 1
ATOM 699 C C . THR A 1 83 ? 51.240 21.652 -47.579 1.00 42.28 83 THR A C 1
ATOM 701 O O . THR A 1 83 ? 51.332 22.516 -48.443 1.00 42.28 83 THR A O 1
ATOM 704 N N . ILE A 1 84 ? 52.282 21.352 -46.792 1.00 51.00 84 ILE A N 1
ATOM 705 C CA . ILE A 1 84 ? 53.581 22.066 -46.848 1.00 51.00 84 ILE A CA 1
ATOM 706 C C . ILE A 1 84 ? 54.625 21.330 -47.718 1.00 51.00 84 ILE A C 1
ATOM 708 O O . ILE A 1 84 ? 55.692 21.868 -48.000 1.00 51.00 84 ILE A O 1
ATOM 712 N N . SER A 1 85 ? 54.319 20.123 -48.201 1.00 45.25 85 SER A N 1
ATOM 713 C CA . SER A 1 85 ? 55.284 19.270 -48.911 1.00 45.25 85 SER A CA 1
ATOM 714 C C . SER A 1 85 ? 54.921 19.095 -50.387 1.00 45.25 85 SER A C 1
ATOM 716 O O . SER A 1 85 ? 54.536 18.009 -50.808 1.00 45.25 85 SER A O 1
ATOM 718 N N . GLU A 1 86 ? 55.046 20.156 -51.179 1.00 47.34 86 GLU A N 1
ATOM 719 C CA . GLU A 1 86 ? 55.123 20.039 -52.639 1.00 47.34 86 GLU A CA 1
ATOM 720 C C . GLU A 1 86 ? 56.606 20.008 -53.044 1.00 47.34 86 GLU A C 1
ATOM 722 O O . GLU A 1 86 ? 57.399 20.825 -52.564 1.00 47.34 86 GLU A O 1
ATOM 727 N N . PRO A 1 87 ? 57.013 19.059 -53.901 1.00 45.19 87 PRO A N 1
ATOM 728 C CA . PRO A 1 87 ? 57.763 19.512 -55.063 1.00 45.19 87 PRO A CA 1
ATOM 729 C C . PRO A 1 87 ? 57.287 18.885 -56.377 1.00 45.19 87 PRO A C 1
ATOM 731 O O . PRO A 1 87 ? 56.785 17.764 -56.447 1.00 45.19 87 PRO A O 1
ATOM 734 N N . GLU A 1 88 ? 57.491 19.688 -57.415 1.00 34.69 88 GLU A N 1
ATOM 735 C CA . GLU A 1 88 ? 57.161 19.495 -58.819 1.00 34.69 88 GLU A CA 1
ATOM 736 C C . GLU A 1 88 ? 57.825 18.273 -59.488 1.00 34.69 88 GLU A C 1
ATOM 738 O O . GLU A 1 88 ? 58.971 17.930 -59.212 1.00 34.69 88 GLU A O 1
ATOM 743 N N . ALA A 1 89 ? 57.087 17.743 -60.474 1.00 33.72 89 ALA A N 1
ATOM 744 C CA . ALA A 1 89 ? 57.512 17.195 -61.769 1.00 33.72 89 ALA A CA 1
ATOM 745 C C . ALA A 1 89 ? 58.522 16.026 -61.829 1.00 33.72 89 ALA A C 1
ATOM 747 O O . ALA A 1 89 ? 59.706 16.194 -61.566 1.00 33.72 89 ALA A O 1
ATOM 748 N N . GLN A 1 90 ? 58.100 14.897 -62.422 1.00 29.97 90 GLN A N 1
ATOM 749 C CA . GLN A 1 90 ? 58.504 14.516 -63.791 1.00 29.97 90 GLN A CA 1
ATOM 750 C C . GLN A 1 90 ? 57.853 13.204 -64.279 1.00 29.97 90 GLN A C 1
ATOM 752 O O . GLN A 1 90 ? 57.552 12.284 -63.528 1.00 29.97 90 GLN A O 1
ATOM 757 N N . GLU A 1 91 ? 57.622 13.201 -65.585 1.00 37.00 91 GLU A N 1
ATOM 758 C CA . GLU A 1 91 ? 56.932 12.276 -66.485 1.00 37.00 91 GLU A CA 1
ATOM 759 C C . GLU A 1 91 ? 57.805 11.072 -66.898 1.00 37.00 91 GLU A C 1
ATOM 761 O O . GLU A 1 91 ? 58.944 11.297 -67.293 1.00 37.00 91 GLU A O 1
ATOM 766 N N . HIS A 1 92 ? 57.281 9.833 -66.912 1.00 28.05 92 HIS A N 1
ATOM 767 C CA . HIS A 1 92 ? 57.547 8.834 -67.972 1.00 28.05 92 HIS A CA 1
ATOM 768 C C . HIS A 1 92 ? 56.719 7.541 -67.840 1.00 28.05 92 HIS A C 1
ATOM 770 O O . HIS A 1 92 ? 56.321 7.131 -66.754 1.00 28.05 92 HIS A O 1
ATOM 776 N N . GLN A 1 93 ? 56.436 6.964 -69.008 1.00 30.34 93 GLN A N 1
ATOM 777 C CA . GLN A 1 93 ? 55.494 5.890 -69.331 1.00 30.34 93 GLN A CA 1
ATOM 778 C C . GLN A 1 93 ? 56.111 4.478 -69.223 1.00 30.34 93 GLN A C 1
ATOM 780 O O . GLN A 1 93 ? 57.328 4.345 -69.303 1.00 30.34 93 GLN A O 1
ATOM 785 N N . GLU A 1 94 ? 55.229 3.464 -69.150 1.00 28.97 94 GLU A N 1
ATOM 786 C CA . GLU A 1 94 ? 55.233 2.151 -69.857 1.00 28.97 94 GLU A CA 1
ATOM 787 C C . GLU A 1 94 ? 54.888 0.917 -68.974 1.00 28.97 94 GLU A C 1
ATOM 789 O O . GLU A 1 94 ? 55.595 0.561 -68.037 1.00 28.97 94 GLU A O 1
ATOM 794 N N . GLU A 1 95 ? 53.774 0.254 -69.326 1.00 30.23 95 GLU A N 1
ATOM 795 C CA . GLU A 1 95 ? 53.422 -1.174 -69.099 1.00 30.23 95 GLU A CA 1
ATOM 796 C C . GLU A 1 95 ? 54.234 -2.076 -70.079 1.00 30.23 95 GLU A C 1
ATOM 798 O O . GLU A 1 95 ? 54.840 -1.479 -70.973 1.00 30.23 95 GLU A O 1
ATOM 803 N N . PRO A 1 96 ? 54.223 -3.447 -70.100 1.00 41.81 96 PRO A N 1
ATOM 804 C CA . PRO A 1 96 ? 53.324 -4.439 -69.452 1.00 41.81 96 PRO A CA 1
ATOM 805 C C . PRO A 1 96 ? 54.005 -5.764 -68.958 1.00 41.81 96 PRO A C 1
ATOM 807 O O . PRO A 1 96 ? 55.193 -5.989 -69.183 1.00 41.81 96 PRO A O 1
ATOM 810 N N . GLY A 1 97 ? 53.238 -6.737 -68.417 1.00 24.64 97 GLY A N 1
ATOM 811 C CA . GLY A 1 97 ? 53.566 -8.169 -68.639 1.00 24.64 97 GLY A CA 1
ATOM 812 C C . GLY A 1 97 ? 53.131 -9.275 -67.642 1.00 24.64 97 GLY A C 1
ATOM 813 O O . GLY A 1 97 ? 53.856 -9.551 -66.698 1.00 24.64 97 GLY A O 1
ATOM 814 N N . TYR A 1 98 ? 52.041 -9.981 -67.999 1.00 25.94 98 TYR A N 1
ATOM 815 C CA . TYR A 1 98 ? 51.772 -11.452 -68.048 1.00 25.94 98 TYR A CA 1
ATOM 816 C C . TYR A 1 98 ? 51.698 -12.413 -66.802 1.00 25.94 98 TYR A C 1
ATOM 818 O O . TYR A 1 98 ? 52.690 -12.651 -66.125 1.00 25.94 98 TYR A O 1
ATOM 826 N N . THR A 1 99 ? 50.497 -13.041 -66.656 1.00 31.75 99 THR A N 1
ATOM 827 C CA . THR A 1 99 ? 50.067 -14.450 -66.299 1.00 31.75 99 THR A CA 1
ATOM 828 C C . THR A 1 99 ? 50.546 -15.158 -65.010 1.00 31.75 99 THR A C 1
ATOM 830 O O . THR A 1 99 ? 51.675 -14.953 -64.600 1.00 31.75 99 THR A O 1
ATOM 833 N N . GLU A 1 100 ? 49.869 -16.117 -64.352 1.00 33.25 100 GLU A N 1
ATOM 834 C CA . GLU A 1 100 ? 48.568 -16.840 -64.383 1.00 33.25 100 GLU A CA 1
ATOM 835 C C . GLU A 1 100 ? 48.546 -17.771 -63.123 1.00 33.25 100 GLU A C 1
ATOM 837 O O . GLU A 1 100 ? 49.620 -18.176 -62.689 1.00 33.25 100 GLU A O 1
ATOM 842 N N . GLU A 1 101 ? 47.350 -18.050 -62.559 1.00 31.88 101 GLU A N 1
ATOM 843 C CA . GLU A 1 101 ? 46.780 -19.308 -61.956 1.00 31.88 101 GLU A CA 1
ATOM 844 C C . GLU A 1 101 ? 47.650 -20.244 -61.038 1.00 31.88 101 GLU A C 1
ATOM 846 O O . GLU A 1 101 ? 48.840 -20.401 -61.252 1.00 31.88 101 GLU A O 1
ATOM 851 N N . ASP A 1 102 ? 47.231 -20.980 -59.985 1.00 39.06 102 ASP A N 1
ATOM 852 C CA . ASP A 1 102 ? 45.988 -21.667 -59.540 1.00 39.06 102 ASP A CA 1
ATOM 853 C C . ASP A 1 102 ? 46.195 -22.226 -58.060 1.00 39.06 102 ASP A C 1
ATOM 855 O O . ASP A 1 102 ? 47.104 -21.734 -57.390 1.00 39.06 102 ASP A O 1
ATOM 859 N N . PRO A 1 103 ? 45.461 -23.205 -57.446 1.00 45.03 103 PRO A N 1
ATOM 860 C CA . PRO A 1 103 ? 44.649 -23.037 -56.221 1.00 45.03 103 PRO A CA 1
ATOM 861 C C . PRO A 1 103 ? 44.916 -24.084 -55.077 1.00 45.03 103 PRO A C 1
ATOM 863 O O . PRO A 1 103 ? 45.764 -24.965 -55.192 1.00 45.03 103 PRO A O 1
ATOM 866 N N . GLY A 1 104 ? 44.118 -24.080 -53.986 1.00 31.81 104 GLY A N 1
ATOM 867 C CA . GLY A 1 104 ? 43.738 -25.326 -53.260 1.00 31.81 104 GLY A CA 1
ATOM 868 C C . GLY A 1 104 ? 43.999 -25.490 -51.728 1.00 31.81 104 GLY A C 1
ATOM 869 O O . GLY A 1 104 ? 45.154 -25.551 -51.315 1.00 31.81 104 GLY A O 1
ATOM 870 N N . PRO A 1 105 ? 42.944 -25.675 -50.883 1.00 56.28 105 PRO A N 1
ATOM 871 C CA . PRO A 1 105 ? 42.942 -26.165 -49.467 1.00 56.28 105 PRO A CA 1
ATOM 872 C C . PRO A 1 105 ? 42.668 -27.712 -49.407 1.00 56.28 105 PRO A C 1
ATOM 874 O O . PRO A 1 105 ? 42.573 -28.249 -50.513 1.00 56.28 105 PRO A O 1
ATOM 877 N N . PRO A 1 106 ? 42.473 -28.497 -48.282 1.00 49.41 106 PRO A N 1
ATOM 878 C CA . PRO A 1 106 ? 41.771 -28.218 -46.989 1.00 49.41 106 PRO A CA 1
ATOM 879 C C . PRO A 1 106 ? 42.176 -29.064 -45.714 1.00 49.41 106 PRO A C 1
ATOM 881 O O . PRO A 1 106 ? 43.159 -29.795 -45.719 1.00 49.41 106 PRO A O 1
ATOM 884 N N . VAL A 1 107 ? 41.359 -28.995 -44.633 1.00 37.81 107 VAL A N 1
ATOM 885 C CA . VAL A 1 107 ? 40.873 -30.092 -43.722 1.00 37.81 107 VAL A CA 1
ATOM 886 C C . VAL A 1 107 ? 40.970 -29.829 -42.196 1.00 37.8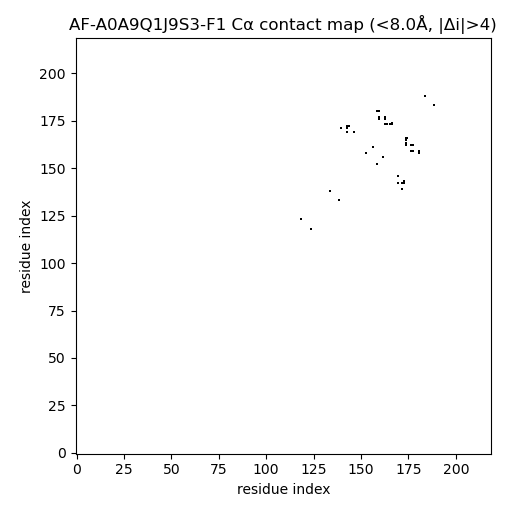1 107 VAL A C 1
ATOM 888 O O . VAL A 1 107 ? 42.038 -29.809 -41.594 1.00 37.81 107 VAL A O 1
ATOM 891 N N . ILE A 1 108 ? 39.789 -29.760 -41.557 1.00 40.44 108 ILE A N 1
ATOM 892 C CA . ILE A 1 108 ? 39.505 -29.935 -40.114 1.00 40.44 108 ILE A CA 1
ATOM 893 C C . ILE A 1 108 ? 39.170 -31.420 -39.855 1.00 40.44 108 ILE A C 1
ATOM 895 O O . ILE A 1 108 ? 38.479 -32.012 -40.686 1.00 40.44 108 ILE A O 1
ATOM 899 N N . PRO A 1 109 ? 39.484 -31.997 -38.676 1.00 41.12 109 PRO A N 1
ATOM 900 C CA . PRO A 1 109 ? 38.567 -32.988 -38.106 1.00 41.12 109 PRO A CA 1
ATOM 901 C C . PRO A 1 109 ? 38.194 -32.736 -36.635 1.00 41.12 109 PRO A C 1
ATOM 903 O O . PRO A 1 109 ? 39.031 -32.617 -35.743 1.00 41.12 109 PRO A O 1
ATOM 906 N N . ALA A 1 110 ? 36.882 -32.730 -36.395 1.00 43.78 110 ALA A N 1
ATOM 907 C CA . ALA A 1 110 ? 36.231 -32.770 -35.094 1.00 43.78 110 ALA A CA 1
ATOM 908 C C . ALA A 1 110 ? 35.985 -34.222 -34.640 1.00 43.78 110 ALA A C 1
ATOM 910 O O . ALA A 1 110 ? 35.403 -34.987 -35.407 1.00 43.78 110 ALA A O 1
ATOM 911 N N . LYS A 1 111 ? 36.330 -34.577 -33.387 1.00 39.69 111 LYS A N 1
ATOM 912 C CA . LYS A 1 111 ? 35.535 -35.441 -32.470 1.00 39.69 111 LYS A CA 1
ATOM 913 C C . LYS A 1 111 ? 36.306 -35.825 -31.199 1.00 39.69 111 LYS A C 1
ATOM 915 O O . LYS A 1 111 ? 37.347 -36.456 -31.290 1.00 39.69 111 LYS A O 1
ATOM 920 N N . MET A 1 112 ? 35.713 -35.551 -30.030 1.00 38.75 112 MET A N 1
ATOM 921 C CA . MET A 1 112 ? 35.358 -36.540 -28.984 1.00 38.75 112 MET A CA 1
ATOM 922 C C . MET A 1 112 ? 34.953 -35.814 -27.692 1.00 38.75 112 MET A C 1
ATOM 924 O O . MET A 1 112 ? 35.799 -35.412 -26.899 1.00 38.75 112 MET A O 1
ATOM 928 N N . ARG A 1 113 ? 33.645 -35.676 -27.438 1.00 54.09 113 ARG A N 1
ATOM 929 C CA . ARG A 1 113 ? 33.145 -35.398 -26.083 1.00 54.09 113 ARG A CA 1
ATOM 930 C C . ARG A 1 113 ? 32.861 -36.744 -25.427 1.00 54.09 113 ARG A C 1
ATOM 932 O O . ARG A 1 113 ? 31.957 -37.454 -25.854 1.00 54.09 113 ARG A O 1
ATOM 939 N N . LYS A 1 114 ? 33.673 -37.111 -24.436 1.00 52.09 114 LYS A N 1
ATOM 940 C CA . LYS A 1 114 ? 33.421 -38.270 -23.574 1.00 52.09 114 LYS A CA 1
ATOM 941 C C . LYS A 1 114 ? 32.184 -37.937 -22.738 1.00 52.09 114 LYS A C 1
ATOM 943 O O . LYS A 1 114 ? 32.213 -36.957 -21.995 1.00 52.09 114 LYS A O 1
ATOM 948 N N . SER A 1 115 ? 31.105 -38.698 -22.899 1.00 58.97 115 SER A N 1
ATOM 949 C CA . SER A 1 115 ? 29.970 -38.663 -21.978 1.00 58.97 115 SER A CA 1
ATOM 950 C C . SER A 1 115 ? 30.505 -38.968 -20.580 1.00 58.97 115 SER A C 1
ATOM 952 O O . SER A 1 115 ? 31.126 -40.005 -20.349 1.00 58.97 115 SER A O 1
ATOM 954 N N . CYS A 1 116 ? 30.384 -38.010 -19.663 1.00 58.25 116 CYS A N 1
ATOM 955 C CA . CYS A 1 116 ? 30.788 -38.227 -18.283 1.00 58.25 116 CYS A CA 1
ATOM 956 C C . CYS A 1 116 ? 29.769 -39.162 -17.617 1.00 58.25 116 CYS A C 1
ATOM 958 O O . CYS A 1 116 ? 28.578 -39.086 -17.914 1.00 58.25 116 CYS A O 1
ATOM 960 N N . GLY A 1 117 ? 30.220 -40.023 -16.701 1.00 63.72 117 GLY A N 1
ATOM 961 C CA . GLY A 1 117 ? 29.368 -40.999 -16.003 1.00 63.72 117 GLY A CA 1
ATOM 962 C C . GLY A 1 117 ? 28.196 -40.397 -15.210 1.00 63.72 117 GLY A C 1
ATOM 963 O O . GLY A 1 117 ? 27.323 -41.133 -14.768 1.00 63.72 117 GLY A O 1
ATOM 964 N N . LEU A 1 118 ? 28.125 -39.068 -15.070 1.00 65.88 118 LEU A N 1
ATOM 965 C CA . LEU A 1 118 ? 26.939 -38.384 -14.549 1.00 65.88 118 LEU A CA 1
ATOM 966 C C . LEU A 1 118 ? 25.746 -38.417 -15.514 1.00 65.88 118 LEU A C 1
ATOM 968 O O . LEU A 1 118 ? 24.614 -38.366 -15.046 1.00 65.88 118 LEU A O 1
ATOM 972 N N . ALA A 1 119 ? 25.973 -38.521 -16.828 1.00 60.00 119 ALA A N 1
ATOM 973 C CA . ALA A 1 119 ? 24.894 -38.610 -17.814 1.00 60.00 119 ALA A CA 1
ATOM 974 C C . ALA A 1 119 ? 24.129 -39.944 -17.721 1.00 60.00 119 ALA A C 1
ATOM 976 O O . ALA A 1 119 ? 22.911 -39.956 -17.875 1.00 60.00 119 ALA A O 1
ATOM 977 N N . ASP A 1 120 ? 24.825 -41.038 -17.394 1.00 64.56 120 ASP A N 1
ATOM 978 C CA . ASP A 1 120 ? 24.208 -42.353 -17.165 1.00 64.56 120 ASP A CA 1
ATOM 979 C C . ASP A 1 120 ? 23.573 -42.461 -15.771 1.00 64.56 120 ASP A C 1
ATOM 981 O O . ASP A 1 120 ? 22.570 -43.149 -15.604 1.00 64.56 120 ASP A O 1
ATOM 985 N N . LEU A 1 121 ? 24.122 -41.760 -14.770 1.00 65.50 121 LEU A N 1
ATOM 986 C CA . LEU A 1 121 ? 23.587 -41.765 -13.405 1.00 65.50 121 LEU A CA 1
ATOM 987 C C . LEU A 1 121 ? 22.294 -40.944 -13.278 1.00 65.50 121 LEU A C 1
ATOM 989 O O . LEU A 1 121 ? 21.413 -41.298 -12.498 1.00 65.50 121 LEU A O 1
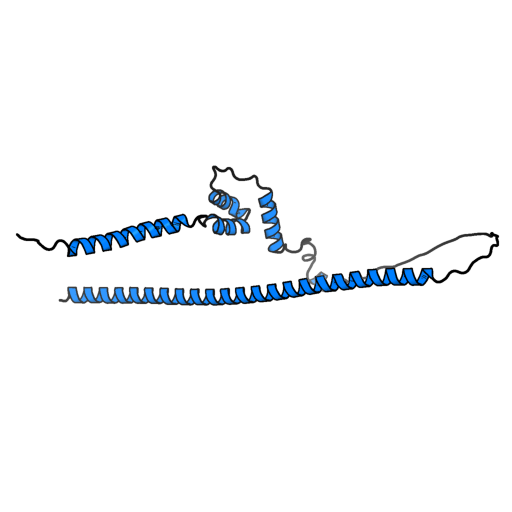ATOM 993 N N . LEU A 1 122 ? 22.194 -39.832 -14.013 1.00 70.88 122 LEU A N 1
ATOM 994 C CA . LEU A 1 122 ? 21.088 -38.880 -13.880 1.00 70.88 122 LEU A CA 1
ATOM 995 C C . LEU A 1 122 ? 20.009 -39.029 -14.957 1.00 70.88 122 LEU A C 1
ATOM 997 O O . LEU A 1 122 ? 18.958 -38.406 -14.823 1.00 70.88 122 LEU A O 1
ATOM 1001 N N . GLY A 1 123 ? 20.234 -39.867 -15.977 1.00 49.91 123 GLY A N 1
ATOM 1002 C CA . GLY A 1 123 ? 19.268 -40.117 -17.045 1.00 49.91 123 GLY A CA 1
ATOM 1003 C C . GLY A 1 123 ? 18.928 -38.864 -17.864 1.00 49.91 123 GLY A C 1
ATOM 1004 O O . GLY A 1 123 ? 19.219 -37.726 -17.505 1.00 49.91 123 GLY A O 1
ATOM 1005 N N . GLN A 1 124 ? 18.289 -39.056 -19.014 1.00 58.44 124 GLN A N 1
ATOM 1006 C CA . GLN A 1 124 ? 17.917 -37.998 -19.968 1.00 58.44 124 GLN A CA 1
ATOM 1007 C C . GLN A 1 124 ? 16.811 -37.037 -19.476 1.00 58.44 124 GLN A C 1
ATOM 1009 O O . GLN A 1 124 ? 16.114 -36.428 -20.280 1.00 58.44 124 GLN A O 1
ATOM 1014 N N . THR A 1 125 ? 16.656 -36.837 -18.167 1.00 58.72 125 THR A N 1
ATOM 1015 C CA . THR A 1 125 ? 15.601 -35.995 -17.579 1.00 58.72 125 THR A CA 1
ATOM 1016 C C . THR A 1 125 ? 16.052 -34.579 -17.210 1.00 58.72 125 THR A C 1
ATOM 1018 O O . THR A 1 125 ? 15.315 -33.863 -16.544 1.00 58.72 125 THR A O 1
ATOM 1021 N N . TYR A 1 126 ? 17.228 -34.137 -17.670 1.00 54.91 126 TYR A N 1
ATOM 1022 C CA . TYR A 1 126 ? 17.681 -32.737 -17.555 1.00 54.91 126 TYR A CA 1
ATOM 1023 C C . TYR A 1 126 ? 17.996 -32.074 -18.907 1.00 54.91 126 TYR A C 1
ATOM 1025 O O . TYR A 1 126 ? 18.591 -31.000 -18.948 1.00 54.91 126 TYR A O 1
ATOM 1033 N N . GLY A 1 127 ? 17.614 -32.713 -20.018 1.00 53.59 127 GLY A N 1
ATOM 1034 C CA . GLY A 1 127 ? 17.976 -32.274 -21.368 1.00 53.59 127 GLY A CA 1
ATOM 1035 C C . GLY A 1 127 ? 16.902 -31.524 -22.158 1.00 53.59 127 GLY A C 1
ATOM 1036 O O . GLY A 1 127 ? 17.239 -30.992 -23.208 1.00 53.59 127 GLY A O 1
ATOM 1037 N N . ASP A 1 128 ? 15.649 -31.465 -21.693 1.00 54.53 128 ASP A N 1
ATOM 1038 C CA . ASP A 1 128 ? 14.567 -30.798 -22.433 1.00 54.53 128 ASP A CA 1
ATOM 1039 C C . ASP A 1 128 ? 13.607 -30.034 -21.511 1.00 54.53 128 ASP A C 1
ATOM 1041 O O . ASP A 1 128 ? 12.468 -30.417 -21.260 1.00 54.53 128 ASP A O 1
ATOM 1045 N N . VAL A 1 129 ? 14.099 -28.918 -20.976 1.00 53.50 129 VAL A N 1
ATOM 1046 C CA . VAL A 1 129 ? 13.247 -27.752 -20.726 1.00 53.50 129 VAL A CA 1
ATOM 1047 C C . VAL A 1 129 ? 13.897 -26.609 -21.492 1.00 53.50 129 VAL A C 1
ATOM 1049 O O . VAL A 1 129 ? 14.686 -25.839 -20.949 1.00 53.50 129 VAL A O 1
ATOM 1052 N N . GLY A 1 130 ? 13.625 -26.548 -22.796 1.00 55.91 130 GLY A N 1
ATOM 1053 C CA . GLY A 1 130 ? 14.104 -25.522 -23.729 1.00 55.91 130 GLY A CA 1
ATOM 1054 C C . GLY A 1 130 ? 13.580 -24.102 -23.467 1.00 55.91 130 GLY A C 1
ATOM 1055 O O . GLY A 1 130 ? 13.357 -23.350 -24.410 1.00 55.91 130 GLY A O 1
ATOM 1056 N N . ALA A 1 131 ? 13.381 -23.708 -22.210 1.00 58.81 131 ALA A N 1
ATOM 1057 C CA . ALA A 1 131 ? 13.195 -22.318 -21.828 1.00 58.81 131 ALA A CA 1
ATOM 1058 C C . ALA A 1 131 ? 13.765 -22.094 -20.418 1.00 58.81 131 ALA A C 1
ATOM 1060 O O . ALA A 1 131 ? 13.385 -22.820 -19.494 1.00 58.81 131 ALA A O 1
ATOM 1061 N N . PRO A 1 132 ? 14.644 -21.093 -20.210 1.00 65.94 132 PRO A N 1
ATOM 1062 C CA . PRO A 1 132 ? 14.994 -20.674 -18.858 1.00 65.94 132 PRO A CA 1
ATOM 1063 C C . PRO A 1 132 ? 13.697 -20.334 -18.103 1.00 65.94 132 PRO A C 1
ATOM 1065 O O . PRO A 1 132 ? 12.787 -19.764 -18.717 1.00 65.94 132 PRO A O 1
ATOM 1068 N N . PRO A 1 133 ? 13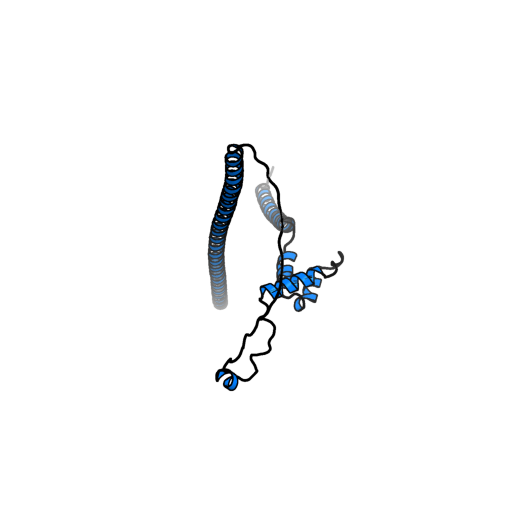.570 -20.665 -16.801 1.00 64.75 133 PRO A N 1
ATOM 1069 C CA . PRO A 1 133 ? 12.418 -20.233 -16.021 1.00 64.75 133 PRO A CA 1
ATOM 1070 C C . PRO A 1 133 ? 12.298 -18.718 -16.176 1.00 64.75 133 PRO A C 1
ATOM 1072 O O . PRO A 1 133 ? 13.226 -17.979 -15.836 1.00 64.75 133 PRO A O 1
ATOM 1075 N N . LYS A 1 134 ? 11.189 -18.266 -16.778 1.00 65.00 134 LYS A N 1
ATOM 1076 C CA . LYS A 1 134 ? 10.942 -16.844 -17.021 1.00 65.00 134 LYS A CA 1
ATOM 1077 C C . LYS A 1 134 ? 11.116 -16.124 -15.688 1.00 65.00 134 LYS A C 1
ATOM 1079 O O . LYS A 1 134 ? 10.495 -16.502 -14.693 1.00 65.00 134 LYS A O 1
ATOM 1084 N N . SER A 1 135 ? 11.990 -15.121 -15.657 1.00 84.69 135 SER A N 1
ATOM 1085 C CA . SER A 1 135 ? 12.161 -14.304 -14.460 1.00 84.69 135 SER A CA 1
ATOM 1086 C C . SER A 1 135 ? 10.812 -13.687 -14.073 1.00 84.69 135 SER A C 1
ATOM 1088 O O . SER A 1 135 ? 9.953 -13.461 -14.928 1.00 84.69 135 SER A O 1
ATOM 1090 N N . LEU A 1 136 ? 10.611 -13.384 -12.788 1.00 81.31 136 LEU A N 1
ATOM 1091 C CA . LEU A 1 136 ? 9.388 -12.705 -12.340 1.00 81.31 136 LEU A CA 1
ATOM 1092 C C . LEU A 1 136 ? 9.157 -11.389 -13.106 1.00 81.31 136 LEU A C 1
ATOM 1094 O O . LEU A 1 136 ? 8.014 -11.057 -13.406 1.00 81.31 136 LEU A O 1
ATOM 1098 N N . SER A 1 137 ? 10.241 -10.695 -13.483 1.00 84.38 137 SER A N 1
ATOM 1099 C CA . SER A 1 137 ? 10.195 -9.516 -14.360 1.00 84.38 137 SER A CA 1
ATOM 1100 C C . SER A 1 137 ? 9.608 -9.854 -15.726 1.00 84.38 137 SER A C 1
ATOM 1102 O O . SER A 1 137 ? 8.661 -9.208 -16.154 1.00 84.38 137 SER A O 1
ATOM 1104 N N . ALA A 1 138 ? 10.092 -10.917 -16.375 1.00 86.94 138 ALA A N 1
ATOM 1105 C CA . ALA A 1 138 ? 9.599 -11.329 -17.685 1.00 86.94 138 ALA A CA 1
ATOM 1106 C C . ALA A 1 138 ? 8.111 -11.725 -17.654 1.00 86.94 138 ALA A C 1
ATOM 1108 O O . ALA A 1 138 ? 7.376 -11.425 -18.591 1.00 86.94 138 ALA A O 1
ATOM 1109 N N . ILE A 1 139 ? 7.646 -12.355 -16.568 1.00 88.06 139 ILE A N 1
ATOM 1110 C CA . ILE A 1 139 ? 6.224 -12.695 -16.392 1.00 88.06 139 ILE A CA 1
ATOM 1111 C C . ILE A 1 139 ? 5.382 -11.423 -16.210 1.00 88.06 139 ILE A C 1
ATOM 1113 O O . ILE A 1 139 ? 4.326 -11.297 -16.830 1.00 88.06 139 ILE A O 1
ATOM 1117 N N . ALA A 1 140 ? 5.848 -10.472 -15.397 1.00 88.75 140 ALA A N 1
ATOM 1118 C CA . ALA A 1 140 ? 5.159 -9.201 -15.190 1.00 88.75 140 ALA A CA 1
ATOM 1119 C C . ALA A 1 140 ? 5.114 -8.351 -16.473 1.00 88.75 140 ALA A C 1
ATOM 1121 O O . ALA A 1 140 ? 4.082 -7.770 -16.792 1.00 88.75 140 ALA A O 1
ATOM 1122 N N . GLU A 1 141 ? 6.200 -8.312 -17.246 1.00 90.25 141 GLU A N 1
ATOM 1123 C CA . GLU A 1 141 ? 6.259 -7.623 -18.540 1.00 90.25 141 GLU A CA 1
ATOM 1124 C C . GLU A 1 141 ? 5.290 -8.237 -19.558 1.00 90.25 141 GLU A C 1
ATOM 1126 O O . GLU A 1 141 ? 4.603 -7.512 -20.278 1.00 90.25 141 GLU A O 1
ATOM 1131 N N . GLU A 1 142 ? 5.196 -9.568 -19.604 1.00 91.44 142 GLU A N 1
ATOM 1132 C CA . GLU A 1 142 ? 4.230 -10.279 -20.445 1.00 91.44 142 GLU A CA 1
ATOM 1133 C C . GLU A 1 142 ? 2.784 -9.977 -20.019 1.00 91.44 142 GLU A C 1
ATOM 1135 O O . GLU A 1 142 ? 1.911 -9.770 -20.861 1.00 91.44 142 GLU A O 1
ATOM 1140 N N . GLU A 1 143 ? 2.528 -9.896 -18.711 1.00 92.38 143 GLU A N 1
ATOM 1141 C CA . GLU A 1 143 ? 1.233 -9.500 -18.156 1.00 92.38 143 GLU A CA 1
ATOM 1142 C C . GLU A 1 143 ? 0.843 -8.065 -18.550 1.00 92.38 143 GLU A C 1
ATOM 1144 O O . GLU A 1 143 ? -0.283 -7.839 -18.994 1.00 92.38 143 GLU A O 1
ATOM 1149 N N . VAL A 1 144 ? 1.778 -7.112 -18.462 1.00 91.88 144 VAL A N 1
ATOM 1150 C CA . VAL A 1 144 ? 1.564 -5.718 -18.885 1.00 91.88 144 VAL A CA 1
ATOM 1151 C C . VAL A 1 144 ? 1.263 -5.632 -20.378 1.00 91.88 144 VAL A C 1
ATOM 1153 O O . VAL A 1 144 ? 0.317 -4.946 -20.760 1.00 91.88 144 VAL A O 1
ATOM 1156 N N . LYS A 1 145 ? 2.030 -6.334 -21.222 1.00 92.38 145 LYS A N 1
ATOM 1157 C CA . LYS A 1 145 ? 1.796 -6.357 -22.676 1.00 92.38 145 LYS A CA 1
ATOM 1158 C C . LYS A 1 145 ? 0.401 -6.878 -23.001 1.00 92.38 145 LYS A C 1
ATOM 1160 O O . LYS A 1 145 ? -0.345 -6.213 -23.709 1.00 92.38 145 LYS A O 1
ATOM 1165 N N . ARG A 1 146 ? 0.007 -7.998 -22.385 1.00 90.50 146 ARG A N 1
ATOM 1166 C CA . ARG A 1 146 ? -1.348 -8.546 -22.534 1.00 90.50 146 ARG A CA 1
ATOM 1167 C C . ARG A 1 146 ? -2.433 -7.567 -22.102 1.00 90.50 146 ARG A C 1
ATOM 1169 O O . ARG A 1 146 ? -3.490 -7.562 -22.711 1.00 90.50 146 ARG A O 1
ATOM 1176 N N . TYR A 1 147 ? -2.213 -6.776 -21.052 1.00 88.50 147 TYR A N 1
ATOM 1177 C CA . TYR A 1 147 ? -3.185 -5.771 -20.613 1.00 88.50 147 TYR A CA 1
ATOM 1178 C C . TYR A 1 147 ? -3.296 -4.590 -21.592 1.00 88.50 147 TYR A C 1
ATOM 1180 O O . TYR A 1 147 ? -4.390 -4.079 -21.800 1.00 88.50 147 TYR A O 1
ATOM 1188 N N . GLN A 1 148 ? -2.197 -4.174 -22.231 1.00 88.38 148 GLN A N 1
ATOM 1189 C CA . GLN A 1 148 ? -2.211 -3.081 -23.218 1.00 88.38 148 GLN A CA 1
ATOM 1190 C C . GLN A 1 148 ? -3.018 -3.413 -24.479 1.00 88.38 148 GLN A C 1
ATOM 1192 O O . GLN A 1 148 ? -3.522 -2.508 -25.138 1.00 88.38 148 GLN A O 1
ATOM 1197 N N . GLU A 1 149 ? -3.147 -4.697 -24.803 1.00 90.06 149 GLU A N 1
ATOM 1198 C CA . GLU A 1 149 ? -3.927 -5.189 -25.943 1.00 90.06 149 GLU A CA 1
ATOM 1199 C C . GLU A 1 149 ? -5.431 -5.309 -25.631 1.00 90.06 149 GLU A C 1
ATOM 1201 O O . GLU A 1 149 ? -6.244 -5.491 -26.539 1.00 90.06 149 GLU A O 1
ATOM 1206 N N . VAL A 1 150 ? -5.826 -5.199 -24.356 1.00 88.62 150 VAL A N 1
ATOM 1207 C CA . VAL A 1 150 ? -7.231 -5.278 -23.940 1.00 88.62 150 VAL A CA 1
ATOM 1208 C C . VAL A 1 150 ? -7.990 -4.040 -24.409 1.00 88.62 150 VAL A C 1
ATOM 1210 O O . VAL A 1 150 ? -7.523 -2.907 -24.299 1.00 88.62 150 VAL A O 1
ATOM 1213 N N . THR A 1 151 ? -9.212 -4.255 -24.898 1.00 84.38 151 THR A N 1
ATOM 1214 C CA . THR A 1 151 ? -10.110 -3.160 -25.274 1.00 84.38 151 THR A CA 1
ATOM 1215 C C . THR A 1 151 ? -10.423 -2.273 -24.060 1.00 84.38 151 THR A C 1
ATOM 1217 O O . THR A 1 151 ? -10.770 -2.803 -23.002 1.00 84.38 151 THR A O 1
ATOM 1220 N N . PRO A 1 152 ? -10.344 -0.935 -24.189 1.00 81.06 152 PRO A N 1
ATOM 1221 C CA . PRO A 1 152 ? -10.656 -0.024 -23.096 1.00 81.06 152 PRO A CA 1
ATOM 1222 C C . PRO A 1 152 ? -12.053 -0.256 -22.517 1.00 81.06 152 PRO A C 1
ATOM 1224 O O . PRO A 1 152 ? -13.020 -0.469 -23.250 1.00 81.06 152 PRO A O 1
ATOM 1227 N N . LEU A 1 153 ? -12.148 -0.180 -21.190 1.00 83.25 153 LEU A N 1
ATOM 1228 C CA . LEU A 1 153 ? -13.402 -0.344 -20.466 1.00 83.25 153 LEU A CA 1
ATOM 1229 C C . LEU A 1 153 ? -14.389 0.778 -20.821 1.00 83.25 153 LEU A C 1
ATOM 1231 O O . LEU A 1 153 ? -14.007 1.948 -20.905 1.00 83.25 153 LEU A O 1
ATOM 1235 N N . ALA A 1 154 ? -15.668 0.436 -20.983 1.00 80.12 154 ALA A N 1
ATOM 1236 C CA . ALA A 1 154 ? -16.721 1.430 -21.151 1.00 80.12 154 ALA A CA 1
ATOM 1237 C C . ALA A 1 154 ? -16.832 2.323 -19.901 1.00 80.12 154 ALA A C 1
ATOM 1239 O O . ALA A 1 154 ? -16.746 1.844 -18.772 1.00 80.12 154 ALA A O 1
ATOM 1240 N N . LEU A 1 155 ? -17.096 3.621 -20.091 1.00 76.00 155 LEU A N 1
ATOM 1241 C CA . LEU A 1 155 ? -17.220 4.599 -18.993 1.00 76.00 155 LEU A CA 1
ATOM 1242 C C . LEU A 1 155 ? -18.382 4.306 -18.024 1.00 76.00 155 LEU A C 1
ATOM 1244 O O . LEU A 1 155 ? -18.464 4.907 -16.957 1.00 76.00 155 LEU A O 1
ATOM 1248 N N . THR A 1 156 ? -19.290 3.406 -18.400 1.00 78.25 156 THR A N 1
ATOM 1249 C CA . THR A 1 156 ? -20.421 2.949 -17.584 1.00 78.25 156 THR A CA 1
ATOM 1250 C C . THR A 1 156 ? -20.058 1.818 -16.624 1.00 78.25 156 THR A C 1
ATOM 1252 O O . THR A 1 156 ? -20.860 1.481 -15.756 1.00 78.25 156 THR A O 1
ATOM 1255 N N . GLU A 1 157 ? -18.887 1.199 -16.780 1.00 80.00 157 GLU A N 1
ATOM 1256 C CA . GLU A 1 157 ? -18.471 0.054 -15.977 1.00 80.00 157 GLU A CA 1
ATOM 1257 C C . GLU A 1 157 ? -17.514 0.451 -14.853 1.00 80.00 157 GLU A C 1
ATOM 1259 O O . GLU A 1 157 ? -16.677 1.346 -14.976 1.00 80.00 157 GLU A O 1
ATOM 1264 N N . TYR A 1 158 ? -17.623 -0.256 -13.727 1.00 83.81 158 TYR A N 1
ATOM 1265 C CA . TYR A 1 158 ? -16.779 -0.010 -12.566 1.00 83.81 158 TYR A CA 1
ATOM 1266 C C . TYR A 1 158 ? -15.410 -0.684 -12.742 1.00 83.81 158 TYR A C 1
ATOM 1268 O O . TYR A 1 158 ? -15.337 -1.918 -12.774 1.00 83.81 158 TYR A O 1
ATOM 1276 N N . PRO A 1 159 ? -14.302 0.079 -12.757 1.00 84.75 159 PRO A N 1
ATOM 1277 C CA . PRO A 1 159 ? -12.979 -0.472 -13.040 1.00 84.75 159 PRO A CA 1
ATOM 1278 C C . PRO A 1 159 ? -12.529 -1.491 -11.985 1.00 84.75 159 PRO A C 1
ATOM 1280 O O . PRO A 1 159 ? -11.932 -2.509 -12.322 1.00 84.75 159 PRO A O 1
ATOM 1283 N N . LEU A 1 160 ? -12.879 -1.290 -10.709 1.00 84.56 160 LEU A N 1
ATOM 1284 C CA . LEU A 1 160 ? -12.583 -2.254 -9.639 1.00 84.56 160 LEU A CA 1
ATOM 1285 C C . LEU A 1 160 ? -13.292 -3.605 -9.839 1.00 84.56 160 LEU A C 1
ATOM 1287 O O . LEU A 1 160 ? -12.730 -4.649 -9.502 1.00 84.56 160 LEU A O 1
ATOM 1291 N N . SER A 1 161 ? -14.499 -3.600 -10.408 1.00 85.56 161 SER A N 1
ATOM 1292 C CA . SER A 1 161 ? -15.254 -4.822 -10.707 1.00 85.56 161 SER A CA 1
ATOM 1293 C C . SER A 1 161 ? -14.613 -5.598 -11.853 1.00 85.56 161 SER A C 1
ATOM 1295 O O . SER A 1 161 ? -14.474 -6.818 -11.765 1.00 85.56 161 SER A O 1
ATOM 1297 N N . TRP A 1 162 ? -14.141 -4.888 -12.880 1.00 88.62 162 TRP A N 1
ATOM 1298 C CA . TRP A 1 162 ? -13.403 -5.485 -13.988 1.00 88.62 162 TRP A CA 1
ATOM 1299 C C . TRP A 1 162 ? -12.098 -6.141 -13.510 1.00 88.62 162 TRP A C 1
ATOM 1301 O O . TRP A 1 162 ? -11.848 -7.309 -13.813 1.00 88.62 162 TRP A O 1
ATOM 1311 N N . TRP A 1 163 ? -11.322 -5.449 -12.665 1.00 91.12 163 TRP A N 1
ATOM 1312 C CA . TRP A 1 163 ? -10.096 -5.998 -12.068 1.00 91.12 163 TRP A CA 1
ATOM 1313 C C . TRP A 1 163 ? -10.346 -7.220 -11.186 1.00 91.12 163 TRP A C 1
ATOM 1315 O O . TRP A 1 163 ? -9.512 -8.121 -11.137 1.00 91.12 163 TRP A O 1
ATOM 1325 N N . LYS A 1 164 ? -11.495 -7.281 -10.503 1.00 87.25 164 LYS A N 1
ATOM 1326 C CA . LYS A 1 164 ? -11.895 -8.453 -9.716 1.00 87.25 164 LYS A CA 1
ATOM 1327 C C . LYS A 1 164 ? -12.203 -9.661 -10.605 1.00 87.25 164 LYS A C 1
ATOM 1329 O O . LYS A 1 164 ? -11.825 -10.773 -10.255 1.00 87.25 164 LYS A O 1
ATOM 1334 N N . ALA A 1 165 ? -12.861 -9.452 -11.745 1.00 89.19 165 ALA A N 1
ATOM 1335 C CA . ALA A 1 165 ? -13.151 -10.523 -12.699 1.00 89.19 165 ALA A CA 1
ATOM 1336 C C . ALA A 1 165 ? -11.880 -11.058 -13.386 1.00 89.19 165 ALA A C 1
ATOM 1338 O O . ALA A 1 165 ? -11.783 -12.253 -13.652 1.00 89.19 165 ALA A O 1
ATOM 1339 N N . HIS A 1 166 ? -10.884 -10.195 -13.610 1.00 88.62 166 HIS A N 1
ATOM 1340 C CA . HIS A 1 166 ? -9.650 -10.536 -14.325 1.00 88.62 166 HIS A CA 1
ATOM 1341 C C . HIS A 1 166 ? -8.442 -10.791 -13.406 1.00 88.62 166 HIS A C 1
ATOM 1343 O O . HIS A 1 166 ? -7.312 -10.889 -13.879 1.00 88.62 166 HIS A O 1
ATOM 1349 N N . GLU A 1 167 ? -8.658 -10.955 -12.098 1.00 88.62 167 GLU A N 1
ATOM 1350 C CA . GLU A 1 167 ? -7.590 -11.164 -11.108 1.00 88.62 167 GLU A CA 1
ATOM 1351 C C . GLU A 1 167 ? -6.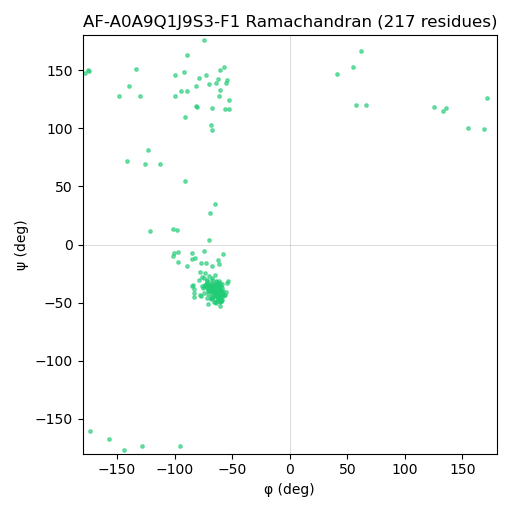767 -12.437 -11.365 1.00 88.62 167 GLU A C 1
ATOM 1353 O O . GLU A 1 167 ? -5.570 -12.463 -11.092 1.00 88.62 167 GLU A O 1
ATOM 1358 N N . GLN A 1 168 ? -7.390 -13.477 -11.926 1.00 87.56 168 GLN A N 1
ATOM 1359 C CA . GLN A 1 168 ? -6.706 -14.727 -12.283 1.00 87.56 168 GLN A CA 1
ATOM 1360 C C . GLN A 1 168 ? -5.826 -14.584 -13.531 1.00 87.56 168 GLN A C 1
ATOM 1362 O O . GLN A 1 168 ? -4.827 -15.283 -13.668 1.00 87.56 168 GLN A O 1
ATOM 1367 N N . VAL A 1 169 ? -6.199 -13.680 -14.441 1.00 87.88 169 VAL A N 1
ATOM 1368 C CA . VAL A 1 169 ? -5.483 -13.432 -15.701 1.00 87.88 169 VAL A CA 1
ATOM 1369 C C . VAL A 1 169 ? -4.341 -12.438 -15.484 1.00 87.88 169 VAL A C 1
ATOM 1371 O O . VAL A 1 169 ? -3.275 -12.586 -16.080 1.00 87.88 169 VAL A O 1
ATOM 1374 N N . TYR A 1 170 ? -4.552 -11.462 -14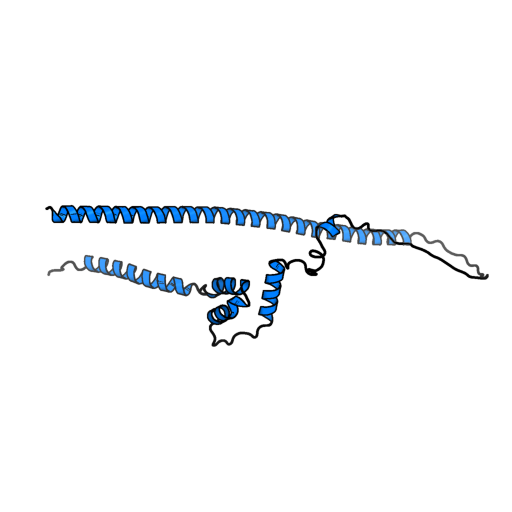.596 1.00 90.12 170 TYR A N 1
ATOM 1375 C CA . TYR A 1 170 ? -3.603 -10.398 -14.281 1.00 90.12 170 TYR A CA 1
ATOM 1376 C C . TYR A 1 170 ? -3.305 -10.327 -12.769 1.00 90.12 170 TYR A C 1
ATOM 1378 O O . TYR A 1 170 ? -3.734 -9.387 -12.088 1.00 90.12 170 TYR A O 1
ATOM 1386 N N . PRO A 1 171 ? -2.601 -11.319 -12.195 1.00 88.38 171 PRO A N 1
ATOM 1387 C CA . PRO A 1 171 ? -2.381 -11.405 -10.753 1.00 88.38 171 PRO A CA 1
ATOM 1388 C C . PRO A 1 171 ? -1.478 -10.300 -10.187 1.00 88.38 171 PRO A C 1
ATOM 1390 O O . PRO A 1 171 ? -1.621 -9.943 -9.011 1.00 88.38 171 PRO A O 1
ATOM 1393 N N . PHE A 1 172 ? -0.535 -9.760 -10.968 1.00 90.62 172 PHE A N 1
ATOM 1394 C CA . PHE A 1 172 ? 0.341 -8.676 -10.517 1.00 90.62 172 PHE A CA 1
ATOM 1395 C C . PHE A 1 172 ? -0.344 -7.316 -10.679 1.00 90.62 172 PHE A C 1
ATOM 1397 O O . PHE A 1 172 ? -0.352 -6.514 -9.739 1.00 90.62 172 PHE A O 1
ATOM 1404 N N . LEU A 1 173 ? -0.987 -7.073 -11.821 1.00 89.94 173 LEU A N 1
ATOM 1405 C CA . LEU A 1 173 ? -1.663 -5.810 -12.108 1.00 89.94 173 LEU A CA 1
ATOM 1406 C C . LEU A 1 173 ? -2.935 -5.644 -11.274 1.00 89.94 173 LEU A C 1
ATOM 1408 O O . LEU A 1 173 ? -3.153 -4.554 -10.752 1.00 89.94 173 LEU A O 1
ATOM 1412 N N . ALA A 1 174 ? -3.724 -6.698 -11.039 1.00 89.25 174 ALA A N 1
ATOM 1413 C CA . ALA A 1 174 ? -4.927 -6.601 -10.206 1.00 89.25 174 ALA A CA 1
ATOM 1414 C C . ALA A 1 174 ? -4.605 -6.181 -8.762 1.00 89.25 174 ALA A C 1
ATOM 1416 O O . ALA A 1 174 ? -5.344 -5.403 -8.153 1.00 89.25 174 ALA A O 1
ATOM 1417 N N . LYS A 1 175 ? -3.469 -6.633 -8.211 1.00 89.94 175 LYS A N 1
ATOM 1418 C CA . LYS A 1 175 ? -2.995 -6.206 -6.882 1.00 89.94 175 LYS A CA 1
ATOM 1419 C C . LYS A 1 175 ? -2.651 -4.720 -6.846 1.00 89.94 175 LYS A C 1
ATOM 1421 O O . LYS A 1 175 ? -2.954 -4.055 -5.855 1.00 89.94 175 LYS A O 1
ATOM 1426 N N . LEU A 1 176 ? -2.029 -4.198 -7.903 1.00 90.50 176 LEU A N 1
ATOM 1427 C CA . LEU A 1 176 ? -1.704 -2.776 -8.015 1.00 90.50 176 LEU A CA 1
ATOM 1428 C C . LEU A 1 176 ? -2.966 -1.941 -8.243 1.00 90.50 176 LEU A C 1
ATOM 1430 O O . LEU A 1 176 ? -3.186 -0.962 -7.533 1.00 90.50 176 LEU A O 1
ATOM 1434 N N . ALA A 1 177 ? -3.837 -2.365 -9.154 1.00 88.06 177 ALA A N 1
ATOM 1435 C CA . ALA A 1 177 ? -5.082 -1.684 -9.471 1.00 88.06 177 ALA A CA 1
ATOM 1436 C C . ALA A 1 177 ? -5.969 -1.496 -8.234 1.00 88.06 177 ALA A C 1
ATOM 1438 O O . ALA A 1 177 ? -6.454 -0.394 -7.991 1.00 88.06 177 ALA A O 1
ATOM 1439 N N . LYS A 1 178 ? -6.094 -2.525 -7.384 1.00 87.06 178 LYS A N 1
ATOM 1440 C CA . LYS A 1 178 ? -6.805 -2.422 -6.098 1.00 87.06 178 LYS A CA 1
ATOM 1441 C C . LYS A 1 178 ? -6.217 -1.351 -5.173 1.00 87.06 178 LYS A C 1
ATOM 1443 O O . LYS A 1 178 ? -6.965 -0.726 -4.435 1.00 87.06 178 LYS A O 1
ATOM 1448 N N . ARG A 1 179 ? -4.900 -1.127 -5.184 1.00 86.88 179 ARG A N 1
ATOM 1449 C CA . ARG A 1 179 ? -4.261 -0.110 -4.330 1.00 86.88 179 ARG A CA 1
ATOM 1450 C C . ARG A 1 179 ? -4.438 1.297 -4.879 1.00 86.88 179 ARG A C 1
ATOM 1452 O O . ARG A 1 179 ? -4.734 2.195 -4.106 1.00 86.88 179 ARG A O 1
ATOM 1459 N N . TYR A 1 180 ? -4.268 1.483 -6.184 1.00 85.00 180 TYR A N 1
ATOM 1460 C CA . TYR A 1 180 ? -4.282 2.815 -6.789 1.00 85.00 180 TYR A CA 1
ATOM 1461 C C . TYR A 1 180 ? -5.692 3.333 -7.085 1.00 85.00 180 TYR A C 1
ATOM 1463 O O . TYR A 1 180 ? -5.957 4.508 -6.866 1.00 85.00 180 TYR A O 1
ATOM 1471 N N . LEU A 1 181 ? -6.616 2.473 -7.524 1.00 82.06 181 LEU A N 1
ATOM 1472 C CA . LEU A 1 181 ? -7.983 2.886 -7.869 1.00 82.06 181 LEU A CA 1
ATOM 1473 C C . LEU A 1 181 ? -8.880 3.116 -6.645 1.00 82.06 181 LEU A C 1
ATOM 1475 O O . LEU A 1 181 ? -9.935 3.726 -6.774 1.00 82.06 181 LEU A O 1
ATOM 1479 N N . CYS A 1 182 ? -8.479 2.632 -5.465 1.00 80.69 182 CYS A N 1
ATOM 1480 C CA . CYS A 1 182 ? -9.194 2.893 -4.212 1.00 80.69 182 CYS A CA 1
ATOM 1481 C C . CYS A 1 182 ? -8.796 4.224 -3.559 1.00 80.69 182 CYS A C 1
ATOM 1483 O O . CYS A 1 182 ? -9.397 4.608 -2.557 1.00 80.69 182 CYS A O 1
ATOM 1485 N N . ILE A 1 183 ? -7.783 4.919 -4.085 1.00 80.56 183 ILE A N 1
ATOM 1486 C CA . ILE A 1 183 ? -7.379 6.224 -3.568 1.00 80.56 183 ILE A CA 1
ATOM 1487 C C . ILE A 1 183 ? -8.325 7.267 -4.172 1.00 80.56 183 ILE A C 1
ATOM 1489 O O . ILE A 1 183 ? -8.361 7.408 -5.396 1.00 80.56 183 ILE A O 1
ATOM 1493 N N . PRO A 1 184 ? -9.097 8.008 -3.357 1.00 71.38 184 PRO A N 1
ATOM 1494 C CA . PRO A 1 184 ? -9.921 9.089 -3.874 1.00 71.38 184 PRO A CA 1
ATOM 1495 C C . PRO A 1 184 ? -9.019 10.143 -4.526 1.00 71.38 184 PRO A C 1
ATOM 1497 O O . PRO A 1 184 ? -8.072 10.629 -3.912 1.00 71.38 184 PRO A O 1
ATOM 1500 N N . GLY A 1 185 ? -9.319 10.510 -5.774 1.00 67.19 185 GLY A N 1
ATOM 1501 C CA . GLY A 1 185 ? -8.516 11.456 -6.562 1.00 67.19 185 GLY A CA 1
ATOM 1502 C C . GLY A 1 185 ? -8.575 12.914 -6.087 1.00 67.19 185 GLY A C 1
ATOM 1503 O O . GLY A 1 185 ? -8.016 13.788 -6.741 1.00 67.19 185 GL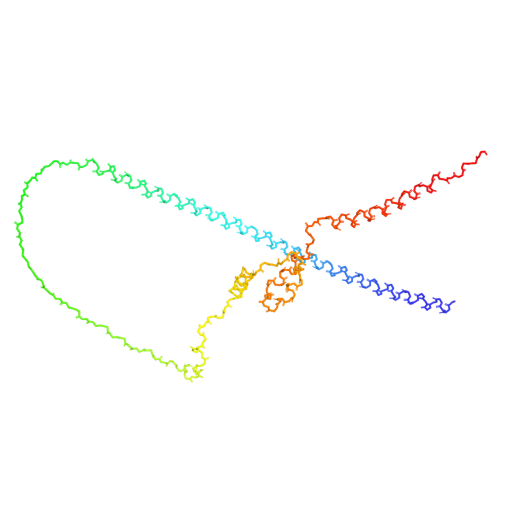Y A O 1
ATOM 1504 N N . THR A 1 186 ? -9.262 13.200 -4.979 1.00 67.81 186 THR A N 1
ATOM 1505 C CA . THR A 1 186 ? -9.517 14.560 -4.487 1.00 67.81 186 THR A CA 1
ATOM 1506 C C . THR A 1 186 ? -9.390 14.624 -2.963 1.00 67.81 186 THR A C 1
ATOM 1508 O O . THR A 1 186 ? -9.976 13.791 -2.269 1.00 67.81 186 THR A O 1
ATOM 1511 N N . SER A 1 187 ? -8.726 15.658 -2.429 1.00 59.78 187 SER A N 1
ATOM 1512 C CA . SER A 1 187 ? -8.699 15.982 -0.985 1.00 59.78 187 SER A CA 1
ATOM 1513 C C . SER A 1 187 ? -10.084 16.308 -0.403 1.00 59.78 187 SER A C 1
ATOM 1515 O O . SER A 1 187 ? -10.285 16.223 0.807 1.00 59.78 187 SER A O 1
ATOM 1517 N N . VAL A 1 188 ? -11.060 16.598 -1.271 1.00 54.00 188 VAL A N 1
ATOM 1518 C CA . VAL A 1 188 ? -12.440 17.003 -0.952 1.00 54.00 188 VAL A CA 1
ATOM 1519 C C . VAL A 1 188 ? -13.160 16.025 -0.008 1.00 54.00 188 VAL A C 1
ATOM 1521 O O . VAL A 1 188 ? -13.968 16.440 0.824 1.00 54.00 188 VAL A O 1
ATOM 1524 N N . SER A 1 189 ? -12.846 14.723 -0.064 1.00 53.94 189 SER A N 1
ATOM 1525 C CA . SER A 1 189 ? -13.452 13.739 0.849 1.00 53.94 189 SER A CA 1
ATOM 1526 C C . SER A 1 189 ? -12.906 13.818 2.282 1.00 53.94 189 SER A C 1
ATOM 1528 O O . SER A 1 189 ? -13.591 13.397 3.207 1.00 53.94 189 SER A O 1
ATOM 1530 N N . ALA A 1 190 ? -11.692 14.338 2.486 1.00 54.53 190 ALA A N 1
ATOM 1531 C CA . ALA A 1 190 ? -11.146 14.594 3.821 1.00 54.53 190 ALA A CA 1
ATOM 1532 C C . ALA A 1 190 ? -11.627 15.949 4.366 1.00 54.53 190 ALA A C 1
ATOM 1534 O O . ALA A 1 190 ? -11.898 16.077 5.558 1.00 54.53 190 ALA A O 1
ATOM 1535 N N . GLU A 1 191 ? -11.794 16.938 3.484 1.00 56.12 191 GLU A N 1
ATOM 1536 C CA . GLU A 1 191 ? -12.309 18.269 3.824 1.00 56.12 191 GLU A CA 1
ATOM 1537 C C . GLU A 1 191 ? -13.769 18.215 4.277 1.00 56.12 191 GLU A C 1
ATOM 1539 O O . GLU A 1 191 ? -14.106 18.841 5.268 1.00 56.12 191 GLU A O 1
ATOM 1544 N N . THR A 1 192 ? -14.623 17.402 3.648 1.00 58.03 192 THR A N 1
ATOM 1545 C CA . THR A 1 192 ? -16.024 17.224 4.083 1.00 58.03 192 THR A CA 1
ATOM 1546 C C . THR A 1 192 ? -16.135 16.619 5.482 1.00 58.03 192 THR A C 1
ATOM 1548 O O . THR A 1 192 ? -16.901 17.117 6.303 1.00 58.03 192 THR A O 1
ATOM 1551 N N . VAL A 1 193 ? -15.326 15.605 5.801 1.00 58.72 193 VAL A N 1
ATOM 1552 C CA . VAL A 1 193 ? -15.288 15.016 7.152 1.00 58.72 193 VAL A CA 1
ATOM 1553 C C . VAL A 1 193 ? -14.744 16.021 8.175 1.00 58.72 193 VAL A C 1
ATOM 1555 O O . VAL A 1 193 ? -15.256 16.103 9.292 1.00 58.72 193 VAL A O 1
ATOM 1558 N N . PHE A 1 194 ? -13.747 16.826 7.799 1.00 57.81 194 PHE A N 1
ATOM 1559 C CA . PHE A 1 194 ? -13.177 17.849 8.675 1.00 57.81 194 PHE A CA 1
ATOM 1560 C C . PHE A 1 194 ? -14.096 19.068 8.851 1.00 57.81 194 PHE A C 1
ATOM 1562 O O . PHE A 1 194 ? -14.178 19.605 9.951 1.00 57.81 194 PHE A O 1
ATOM 1569 N N . SER A 1 195 ? -14.841 19.471 7.821 1.00 58.31 195 SER A N 1
ATOM 1570 C CA . SER A 1 195 ? -15.846 20.536 7.889 1.00 58.31 195 SER A CA 1
ATOM 1571 C C . SER A 1 195 ? -17.028 20.120 8.755 1.00 58.31 195 SER A C 1
ATOM 1573 O O . SER A 1 195 ? -17.395 20.865 9.653 1.00 58.31 195 SER A O 1
ATOM 1575 N N . THR A 1 196 ? -17.564 18.904 8.591 1.00 58.03 196 THR A N 1
ATOM 1576 C CA . THR A 1 196 ? -18.650 18.419 9.460 1.00 58.03 196 THR A CA 1
ATOM 1577 C C . THR A 1 196 ? -18.190 18.269 10.916 1.00 58.03 196 THR A C 1
ATOM 1579 O O . THR A 1 196 ? -18.932 18.613 11.833 1.00 58.03 196 THR A O 1
ATOM 1582 N N . ALA A 1 197 ? -16.953 17.823 11.158 1.00 57.72 197 ALA A N 1
ATOM 1583 C CA . ALA A 1 197 ? -16.385 17.793 12.508 1.00 57.72 197 ALA A CA 1
ATOM 1584 C C . ALA A 1 197 ? -16.146 19.207 13.077 1.00 57.72 197 ALA A C 1
ATOM 1586 O O . ALA A 1 197 ? -16.419 19.455 14.253 1.00 57.72 197 ALA A O 1
ATOM 1587 N N . GLY A 1 198 ? -15.679 20.145 12.248 1.00 58.09 198 GLY A N 1
ATOM 1588 C CA . GLY A 1 198 ? -15.498 21.552 12.598 1.00 58.09 198 GLY A CA 1
ATOM 1589 C C . GLY A 1 198 ? -16.813 22.252 12.941 1.00 58.09 198 GLY A C 1
ATOM 1590 O O . GLY A 1 198 ? -16.864 22.989 13.925 1.00 58.09 198 GLY A O 1
ATOM 1591 N N . ASP A 1 199 ? -17.887 21.964 12.208 1.00 57.09 199 ASP A N 1
ATOM 1592 C CA . ASP A 1 199 ? -19.224 22.510 12.455 1.00 57.09 199 ASP A CA 1
ATOM 1593 C C . ASP A 1 199 ? -19.811 22.003 13.779 1.00 57.09 199 ASP A C 1
ATOM 1595 O O . ASP A 1 199 ? -20.356 22.792 14.551 1.00 57.09 199 ASP A O 1
ATOM 1599 N N . ILE A 1 200 ? -19.631 20.718 14.112 1.00 59.69 200 ILE A N 1
ATOM 1600 C CA . ILE A 1 200 ? -20.087 20.144 15.392 1.00 59.69 200 ILE A CA 1
ATOM 1601 C C . ILE A 1 200 ? -19.330 20.767 16.578 1.00 59.69 200 ILE A C 1
ATOM 1603 O O . ILE A 1 200 ? -19.941 21.148 17.580 1.00 59.69 200 ILE A O 1
ATOM 1607 N N . VAL A 1 201 ? -18.004 20.915 16.467 1.00 58.19 201 VAL A N 1
ATOM 1608 C CA . VAL A 1 201 ? -17.171 21.508 17.530 1.00 58.19 201 VAL A CA 1
ATOM 1609 C C . VAL A 1 201 ? -17.429 23.014 17.674 1.00 58.19 201 VAL A C 1
ATOM 1611 O O . VAL A 1 201 ? -17.454 23.534 18.793 1.00 58.19 201 VAL A O 1
ATOM 1614 N N . THR A 1 202 ? -17.672 23.726 16.571 1.00 58.94 202 THR A N 1
ATOM 1615 C CA . THR A 1 202 ? -17.987 25.164 16.590 1.00 58.94 202 THR A CA 1
ATOM 1616 C C . THR A 1 202 ? -19.385 25.409 17.162 1.00 58.94 202 THR A C 1
ATOM 1618 O O . THR A 1 202 ? -19.538 26.258 18.040 1.00 58.94 202 THR A O 1
ATOM 1621 N N . ALA A 1 203 ? -20.382 24.599 16.789 1.00 59.66 203 ALA A N 1
ATOM 1622 C CA . ALA A 1 203 ? -21.728 24.664 17.357 1.00 59.66 203 ALA A CA 1
ATOM 1623 C C . ALA A 1 203 ? -21.750 24.387 18.876 1.00 59.66 203 ALA A C 1
ATOM 1625 O O . ALA A 1 203 ? -22.468 25.065 19.620 1.00 59.66 203 ALA A O 1
ATOM 1626 N N . GLN A 1 204 ? -20.926 23.457 19.378 1.00 59.78 204 GLN A N 1
ATOM 1627 C CA . GLN A 1 204 ? -20.800 23.217 20.824 1.00 59.78 204 GLN A CA 1
ATOM 1628 C C . GLN A 1 204 ? -20.198 24.410 21.584 1.00 59.78 204 GLN A C 1
ATOM 1630 O O . GLN A 1 204 ? -20.635 24.715 22.693 1.00 59.78 204 GLN A O 1
ATOM 1635 N N . ARG A 1 205 ? -19.232 25.133 21.004 1.00 58.75 205 ARG A N 1
ATOM 1636 C CA . ARG A 1 205 ? -18.650 26.323 21.655 1.00 58.75 205 ARG A CA 1
ATOM 1637 C C . ARG A 1 205 ? -19.588 27.528 21.605 1.00 58.75 205 ARG A C 1
ATOM 1639 O O . ARG A 1 205 ? -19.681 28.257 22.590 1.00 58.75 205 ARG A O 1
ATOM 1646 N N . SER A 1 206 ? -20.323 27.712 20.508 1.00 57.38 206 SER A N 1
ATOM 1647 C CA . SER A 1 206 ? -21.312 28.790 20.375 1.00 57.38 206 SER A CA 1
ATOM 1648 C C . SER A 1 206 ? -22.507 28.616 21.318 1.00 57.38 206 SER A C 1
ATOM 1650 O O . SER A 1 206 ? -22.975 29.595 21.895 1.00 57.38 206 SER A O 1
ATOM 1652 N N . THR A 1 207 ? -22.970 27.382 21.543 1.00 58.00 207 THR A N 1
ATOM 1653 C CA . THR A 1 207 ? -24.050 27.102 22.508 1.00 58.00 207 THR A CA 1
ATOM 1654 C C . THR A 1 207 ? -23.596 27.287 23.955 1.00 58.00 207 THR A C 1
ATOM 1656 O O . THR A 1 207 ? -24.343 27.853 24.749 1.00 58.00 207 THR A O 1
ATOM 1659 N N . GLN A 1 208 ? -22.358 26.912 24.299 1.00 55.84 208 GLN A N 1
ATOM 1660 C CA . GLN A 1 208 ? -21.821 27.195 25.631 1.00 55.84 208 GLN A CA 1
ATOM 1661 C C . GLN A 1 208 ? -21.667 28.693 25.902 1.00 55.84 208 GLN A C 1
ATOM 1663 O O . GLN A 1 208 ? -22.009 29.103 27.001 1.00 55.84 208 GLN A O 1
ATOM 1668 N N . ILE A 1 209 ? -21.234 29.511 24.931 1.00 59.03 209 ILE A N 1
ATOM 1669 C CA . ILE A 1 209 ? -21.121 30.976 25.098 1.00 59.03 209 ILE A CA 1
ATOM 1670 C C . ILE A 1 209 ? -22.500 31.647 25.240 1.00 59.03 209 ILE A C 1
ATOM 1672 O O . ILE A 1 209 ? -22.651 32.552 26.058 1.00 59.03 209 ILE A O 1
ATOM 1676 N N . MET A 1 210 ? -23.524 31.184 24.515 1.00 56.41 210 MET A N 1
ATOM 1677 C CA . MET A 1 210 ? -24.894 31.708 24.645 1.00 56.41 210 MET A CA 1
ATOM 1678 C C . MET A 1 210 ? -25.520 31.401 26.016 1.00 56.41 210 MET A C 1
ATOM 1680 O O . MET A 1 210 ? -26.228 32.239 26.567 1.00 56.41 210 MET A O 1
ATOM 1684 N N . LEU A 1 211 ? -25.212 30.245 26.617 1.00 54.75 211 LEU A N 1
ATOM 1685 C CA . LEU A 1 211 ? -25.729 29.874 27.943 1.00 54.75 211 LEU A CA 1
ATOM 1686 C C . LEU A 1 211 ? -25.095 30.660 29.105 1.00 54.75 211 LEU A C 1
ATOM 1688 O O . LEU A 1 211 ? -25.654 30.666 30.198 1.00 54.75 211 LEU A O 1
ATOM 1692 N N . ILE A 1 212 ? -23.960 31.336 28.890 1.00 59.16 212 ILE A N 1
ATOM 1693 C CA . ILE A 1 212 ? -23.321 32.195 29.909 1.00 59.16 212 ILE A CA 1
ATOM 1694 C C . ILE A 1 212 ? -23.825 33.645 29.852 1.00 59.16 212 ILE A C 1
ATOM 1696 O O . ILE A 1 212 ? -23.643 34.377 30.821 1.00 59.16 212 ILE A O 1
ATOM 1700 N N . TYR A 1 213 ? -24.443 34.066 28.741 1.00 53.31 213 TYR A N 1
ATOM 1701 C CA . TYR A 1 213 ? -24.923 35.443 28.545 1.00 53.31 213 TYR A CA 1
ATOM 1702 C C . TYR A 1 213 ? -26.418 35.646 28.852 1.00 53.31 213 TYR A C 1
ATOM 1704 O O . TYR A 1 213 ? -26.829 36.779 29.080 1.00 53.31 213 TYR A O 1
ATOM 1712 N N . GLU A 1 214 ? -27.217 34.581 28.959 1.00 56.56 214 GLU A N 1
ATOM 1713 C CA . GLU A 1 214 ? -28.626 34.630 29.399 1.00 56.56 214 GLU A CA 1
ATOM 1714 C C . GLU A 1 214 ? -28.745 34.437 30.929 1.00 56.56 214 GLU A C 1
ATOM 1716 O O . GLU A 1 214 ? -29.435 33.552 31.436 1.00 56.56 214 GLU A O 1
ATOM 1721 N N . GLY A 1 215 ? -28.025 35.261 31.697 1.00 54.72 215 GLY A N 1
ATOM 1722 C CA . GLY A 1 215 ? -28.303 35.465 33.123 1.00 54.72 215 GLY A CA 1
ATOM 1723 C C . GLY A 1 215 ? -29.497 36.417 33.291 1.00 54.72 215 GLY A C 1
ATOM 1724 O O . GLY A 1 215 ? -29.630 37.349 32.499 1.00 54.72 215 GLY A O 1
ATOM 1725 N N . PRO A 1 216 ? -30.384 36.227 34.289 1.00 52.56 216 PRO A N 1
ATOM 1726 C CA . PRO A 1 216 ? -31.680 36.894 34.321 1.00 52.56 216 PRO A CA 1
ATOM 1727 C C . PRO A 1 216 ? -31.520 38.399 34.547 1.00 52.56 216 PRO A C 1
ATOM 1729 O O . PRO A 1 216 ? -31.312 38.862 35.669 1.00 52.56 216 PRO A O 1
ATOM 1732 N N . PHE A 1 217 ? -31.674 39.165 33.470 1.00 53.53 217 PHE A N 1
ATOM 1733 C CA . PHE A 1 217 ? -31.965 40.589 33.521 1.00 53.53 217 PHE A CA 1
ATOM 1734 C C . PHE A 1 217 ? -33.382 40.740 34.091 1.00 53.53 217 PHE A C 1
ATOM 1736 O O . PHE A 1 217 ? -34.376 40.522 33.398 1.00 53.53 217 PHE A O 1
ATOM 1743 N N . ARG A 1 218 ? -33.485 41.021 35.393 1.00 47.16 218 ARG A N 1
ATOM 1744 C CA . ARG A 1 218 ? -34.756 41.348 36.049 1.00 47.16 218 ARG A CA 1
ATOM 1745 C C . ARG A 1 218 ? -34.839 42.881 36.195 1.00 47.16 218 ARG A C 1
ATOM 1747 O O . ARG A 1 218 ? -33.862 43.447 36.686 1.00 47.16 218 ARG A O 1
ATOM 1754 N N . PRO A 1 219 ? -35.932 43.532 35.749 1.00 61.62 219 PRO A N 1
ATOM 1755 C CA . PRO A 1 219 ? -36.152 44.971 35.924 1.00 61.62 219 PRO A CA 1
ATOM 1756 C C . PRO A 1 219 ? -36.379 45.362 37.389 1.00 61.62 219 PRO A C 1
ATOM 1758 O O . PRO A 1 219 ? -36.810 44.486 38.180 1.00 61.62 219 PRO A O 1
#

Organism: Synaphobranchus kaupii (NCBI:txid118154)

InterPro domains:
  IPR008906 HAT, C-terminal dimerisation domain [PF05699] (157-208)
  IPR012337 Ribonuclease H-like superfamily [SSF53098] (102-206)
  IPR052717 Vacuolar processing and transposase activity regulators [PTHR46169] (86-208)

Foldseek 3Di:
DVVVVVVVVVVVVVVVVVVVVVVVVVVVVVVVVVVVVVVVVVVVVVVVVVVVVVVVVVVVVVVVVVVVVVVVVVVVVVVVVVVVDDDDDDDDDDDDDDYDDDDDDDDDDDDDDDDDCVCVVVDPPVPDPPDDPQPPVNVLVVLVVVVVPDDDDDPPDDVLVVLVVCCVVRVPVSVVCVVVVPDPPDCVVVVVVVVVVVVVVVVVVVVVVVVVPPDDPDD

pLDDT: mean 71.97, std 20.51, range [24.64, 97.06]

Sequence (219 aa):
MRKEIKELQSEVEEWKEEYRFEKRQRIKAVNELREWKEMNNLIVQLKGTVGELQSLLRKGATAGREIRQDMEDVSEEEMRQQTISEPEAQEHQEEPGYTEEDPGPPVIPAKMRKSCGLADLLGQTYGDVGAPPKSLSAIAEEEVKRYQEVTPLALTEYPLSWWKAHEQVYPFLAKLAKRYLCIPGTSVSAETVFSTAGDIVTAQRSTQIMLIYEGPFRP

Radius of gyration: 42.2 Å; Cα contacts (8 Å, |Δi|>4): 22; chains: 1; bounding box: 95×87×120 Å

Mean predicted aligned error: 23.16 Å